Protein AF-A0A830GSJ0-F1 (afdb_monomer_lite)

Foldseek 3Di:
DDLVVLVLLLLLLQLLLAQDLVQSLVLLCLAVPPCSVVSSVVRPVNNVDDNVVSVVVNVVSVVCLVVNLVQLVVLCVVLVPDLQLLLLCQVQNDQKDFPQLNQQQCVLVVDPDDPSSCSNSVQWGDSYPGMIGGDPSCNVVSVPRDHDAADQLLVLCVVCLVPLLLLLLLVCQLVFHDFPQLQSCLFRVDRSLCCQDPPNSRSAWHQGPPRTIRGHSSYDSVSNLVNSLVSQAVVLVVVCVLLVDDADWDQDPQQSFIWGWDDPDPPAIAIETRGCHGRDDPSQLVPPDPHAYEYEYAGAHDVSNLVSLVVCVVPRVSQQRYKYWYDDPQETEIEHDDDDSCVVVVVSSVVSVGHYHYD

Sequence (359 aa):
MSYEDAEDAEAQYQALKAADEEALEMDYSLRYGNGYKTLFDRYRKELSLDEEKKTIKLKELEGRHGLIEGLVRRRLDDLGVPEDALGLLWHYMKAQASEVNLRMQLLMARRDCSMTDLLRAGVLMHASKNLLFIPEYLIPFLMRTTAPKPLRASDVLAKYVDSPLDMALAEVAAWNMRPNRAFMTAIYGVDPLKALDAEFIGDVARLGDGEEPVLNPLLDPMELRRELIKIKDSMSRELRGRIGIHGEYAFNKSIRCGATYMLFSENRRGIMFLCPWLAVFNKLLRTYVGTPKLVVIETPYRPEAGDFYRRRVASDYGLRNVAFAFMEGNDVTILKPRGNFFEELIDVLYEGNFSVTEE

Secondary structure (DSSP, 8-state):
--HHHHHHHHHHHHHHH-SSHHHHHHHHHHHSGGGHHHHHHHHGGGTTS-HHHHHHHHHHHGGGHHHHHHHHHHHHHHHT--HHHHHHHHHHS-SEEEHHHHHHHHHHTT-S--HHHHHHHTSSEEEETTEEE--GGGHHHHTTSPPPPPBPHHHHHTTTTT-HHHHHHHHHHHTTPPP-HHHHHHHHSS-HHHHHHHT-BTTTEEE-GGGPEEEPTTB-HHHHHHHHHHHHHHHHHHHHHHHT--SEEEEETTTTEEEEEEEEETTEEEEEEEESS---HHHHHHTTTTS-EEEEESS---HHHHHHHHHHHTT-TTGGGEEEEEEETTEEEEE--SSTTSHHHHHHHHHTT-EEEE-

Structure (mmCIF, N/CA/C/O backbone):
data_AF-A0A830GSJ0-F1
#
_entry.id   AF-A0A830GSJ0-F1
#
loop_
_atom_site.group_PDB
_atom_site.id
_atom_site.type_symbol
_atom_site.label_atom_id
_atom_site.label_alt_id
_atom_site.label_comp_id
_atom_site.label_asym_id
_atom_site.label_entity_id
_atom_site.label_seq_id
_atom_site.pdbx_PDB_ins_code
_atom_site.Cartn_x
_atom_site.Cartn_y
_atom_site.Cartn_z
_atom_site.occupancy
_atom_site.B_iso_or_equiv
_atom_site.auth_seq_id
_atom_site.auth_comp_id
_atom_site.auth_asym_id
_atom_site.auth_atom_id
_atom_site.pdbx_PDB_model_num
ATOM 1 N N . MET A 1 1 ? -24.832 -9.772 37.985 1.00 54.66 1 MET A N 1
ATOM 2 C CA . MET A 1 1 ? -24.485 -8.413 37.521 1.00 54.66 1 MET A CA 1
ATOM 3 C C . MET A 1 1 ? -25.237 -8.159 36.239 1.00 54.66 1 MET A C 1
ATOM 5 O O . MET A 1 1 ? -25.401 -9.106 35.471 1.00 54.66 1 MET A O 1
ATOM 9 N N . SER A 1 2 ? -25.794 -6.961 36.096 1.00 76.31 2 SER A N 1
ATOM 10 C CA . SER A 1 2 ? -26.709 -6.625 35.006 1.00 76.31 2 SER A CA 1
ATOM 11 C C . SER A 1 2 ? -25.935 -6.261 33.734 1.00 76.31 2 SER A C 1
ATOM 13 O O . SER A 1 2 ? -24.736 -5.997 33.765 1.00 76.31 2 SER A O 1
ATOM 15 N N . TYR A 1 3 ? -26.632 -6.265 32.600 1.00 80.19 3 TYR A N 1
ATOM 16 C CA . TYR A 1 3 ? -26.111 -5.764 31.325 1.00 80.19 3 TYR A CA 1
ATOM 17 C C . TYR A 1 3 ? -25.749 -4.266 31.419 1.00 80.19 3 TYR A C 1
ATOM 19 O O . TYR A 1 3 ? -24.749 -3.838 30.857 1.00 80.19 3 TYR A O 1
ATOM 27 N N . GLU A 1 4 ? -26.493 -3.505 32.226 1.00 85.25 4 GLU A N 1
ATOM 28 C CA . GLU A 1 4 ? -26.263 -2.076 32.478 1.00 85.25 4 GLU A CA 1
ATOM 29 C C . GLU A 1 4 ? -24.925 -1.812 33.190 1.00 85.25 4 GLU A C 1
ATOM 31 O O . GLU A 1 4 ? -24.229 -0.862 32.840 1.00 85.25 4 GLU A O 1
ATOM 36 N N . ASP A 1 5 ? -24.518 -2.675 34.133 1.00 89.50 5 ASP A N 1
ATOM 37 C CA . ASP A 1 5 ? -23.224 -2.557 34.827 1.00 89.50 5 ASP A CA 1
ATOM 38 C C . ASP A 1 5 ? -22.036 -2.685 33.850 1.00 89.50 5 ASP A C 1
ATOM 40 O O . ASP A 1 5 ? -20.979 -2.079 34.047 1.00 89.50 5 ASP A O 1
ATOM 44 N N . ALA A 1 6 ? -22.202 -3.501 32.802 1.00 92.88 6 ALA A N 1
ATOM 45 C CA . ALA A 1 6 ? -21.195 -3.713 31.768 1.00 92.88 6 ALA A CA 1
ATOM 46 C C . ALA A 1 6 ? -21.103 -2.512 30.818 1.00 92.88 6 ALA A C 1
ATOM 48 O O . ALA A 1 6 ? -20.001 -2.080 30.488 1.00 92.88 6 ALA A O 1
ATOM 49 N N . GLU A 1 7 ? -22.252 -1.964 30.410 1.00 93.56 7 GLU A N 1
ATOM 50 C CA . GLU A 1 7 ? -22.322 -0.787 29.537 1.00 93.56 7 GLU A CA 1
ATOM 51 C C . GLU A 1 7 ? -21.756 0.460 30.218 1.00 93.56 7 GLU A C 1
ATOM 53 O O . GLU A 1 7 ? -21.006 1.208 29.597 1.00 93.56 7 GLU A O 1
ATOM 58 N N . ASP A 1 8 ? -22.047 0.650 31.506 1.00 94.31 8 ASP A N 1
ATOM 59 C CA . ASP A 1 8 ? -21.490 1.740 32.312 1.00 94.31 8 ASP A CA 1
ATOM 60 C C . ASP A 1 8 ? -19.955 1.653 32.403 1.00 94.31 8 ASP A C 1
ATOM 62 O O . ASP A 1 8 ? -19.255 2.652 32.231 1.00 94.31 8 ASP A O 1
ATOM 66 N N . ALA A 1 9 ? -19.418 0.442 32.598 1.00 95.50 9 ALA A N 1
ATOM 67 C CA . ALA A 1 9 ? -17.977 0.203 32.647 1.00 95.50 9 ALA A CA 1
ATOM 68 C C . ALA A 1 9 ? -17.290 0.370 31.277 1.00 95.50 9 ALA A C 1
ATOM 70 O O . ALA A 1 9 ? -16.194 0.930 31.215 1.00 95.50 9 ALA A O 1
ATOM 71 N N . GLU A 1 10 ? -17.914 -0.086 30.184 1.00 96.44 10 GLU A N 1
ATOM 72 C CA . GLU A 1 10 ? -17.415 0.118 28.815 1.00 96.44 10 GLU A CA 1
ATOM 73 C C . GLU A 1 10 ? -17.387 1.608 28.452 1.00 96.44 10 GLU A C 1
ATOM 75 O O . GLU A 1 10 ? -16.382 2.096 27.931 1.00 96.44 10 GLU A O 1
ATOM 80 N N . ALA A 1 11 ? -18.463 2.332 28.772 1.00 96.06 11 ALA A N 1
ATOM 81 C CA . ALA A 1 11 ? -18.566 3.766 28.553 1.00 96.06 11 ALA A CA 1
ATOM 82 C C . ALA A 1 11 ? -17.440 4.492 29.303 1.00 96.06 11 ALA A C 1
ATOM 84 O O . ALA A 1 11 ? -16.640 5.208 28.699 1.00 96.06 11 ALA A O 1
ATOM 85 N N . GLN A 1 12 ? -17.289 4.228 30.604 1.00 96.12 12 GLN A N 1
ATOM 86 C CA . GLN A 1 12 ? -16.201 4.808 31.390 1.00 96.12 12 GLN A CA 1
ATOM 87 C C . GLN A 1 12 ? -14.820 4.514 30.780 1.00 96.12 12 GLN A C 1
ATOM 89 O O . GLN A 1 12 ? -14.000 5.418 30.626 1.00 96.12 12 GLN A O 1
ATOM 94 N N . TYR A 1 13 ? -14.563 3.262 30.385 1.00 96.38 13 TYR A N 1
ATOM 95 C CA . TYR A 1 13 ? -13.305 2.888 29.741 1.00 96.38 13 TYR A CA 1
ATOM 96 C C . TYR A 1 13 ? -13.035 3.737 28.493 1.00 96.38 13 TYR A C 1
ATOM 98 O O . TYR A 1 13 ? -11.930 4.257 28.319 1.00 96.38 13 TYR A O 1
ATOM 106 N N . GLN A 1 14 ? -14.040 3.903 27.632 1.00 95.19 14 GLN A N 1
ATOM 107 C CA . GLN A 1 14 ? -13.885 4.684 26.416 1.00 95.19 14 GLN A CA 1
ATOM 108 C C . GLN A 1 14 ? -13.641 6.168 26.716 1.00 95.19 14 GLN A C 1
ATOM 110 O O . GLN A 1 14 ? -12.744 6.761 26.121 1.00 95.19 14 GLN A O 1
ATOM 115 N N . ALA A 1 15 ? -14.377 6.766 27.656 1.00 95.88 15 ALA A N 1
ATOM 116 C CA . ALA A 1 15 ? -14.199 8.170 28.025 1.00 95.88 15 ALA A CA 1
ATOM 117 C C . ALA A 1 15 ? -12.789 8.477 28.558 1.00 95.88 15 ALA A C 1
ATOM 119 O O . ALA A 1 15 ? -12.272 9.573 28.346 1.00 95.88 15 ALA A O 1
ATOM 120 N N . LEU A 1 16 ? -12.139 7.503 29.203 1.00 95.31 16 LEU A N 1
ATOM 121 C CA . LEU A 1 16 ? -10.748 7.617 29.653 1.00 95.31 16 LEU A CA 1
ATOM 122 C C . LEU A 1 16 ? -9.731 7.534 28.504 1.00 95.31 16 LEU A C 1
ATOM 124 O O . LEU A 1 16 ? -8.625 8.053 28.645 1.00 95.31 16 LEU A O 1
ATOM 128 N N . LYS A 1 17 ? -10.076 6.876 27.390 1.00 93.44 17 LYS A N 1
ATOM 129 C CA . LYS A 1 17 ? -9.192 6.667 26.228 1.00 93.44 17 LYS A CA 1
ATOM 130 C C . LYS A 1 17 ? -9.422 7.665 25.089 1.00 93.44 17 LYS A C 1
ATOM 132 O O . LYS A 1 17 ? -8.500 7.896 24.309 1.00 93.44 17 LYS A O 1
ATOM 137 N N . ALA A 1 18 ? -10.617 8.236 24.979 1.00 92.69 18 ALA A N 1
ATOM 138 C CA . ALA A 1 18 ? -10.950 9.224 23.962 1.00 92.69 18 ALA A CA 1
ATOM 139 C C . ALA A 1 18 ? -10.169 10.535 24.174 1.00 92.69 18 ALA A C 1
ATOM 141 O O . ALA A 1 18 ? -9.935 10.980 25.300 1.00 92.69 18 ALA A O 1
ATOM 142 N N . ALA A 1 19 ? -9.757 11.152 23.070 1.00 89.31 19 ALA A N 1
ATOM 143 C CA . ALA A 1 19 ? -9.040 12.421 23.045 1.00 89.31 19 ALA A CA 1
ATOM 144 C C . ALA A 1 19 ? -9.986 13.626 22.963 1.00 89.31 19 ALA A C 1
ATOM 146 O O . ALA A 1 19 ? -9.616 14.721 23.385 1.00 89.31 19 ALA A O 1
ATOM 147 N N . ASP A 1 20 ? -11.188 13.435 22.417 1.00 91.25 20 ASP A N 1
ATOM 148 C CA . ASP A 1 20 ? -12.153 14.499 22.165 1.00 91.25 20 ASP A CA 1
ATOM 149 C C . ASP A 1 20 ? -13.607 14.032 22.365 1.00 91.25 20 ASP A C 1
ATOM 151 O O . ASP A 1 20 ? -13.911 12.836 22.388 1.00 91.25 20 ASP A O 1
ATOM 155 N N . GLU A 1 21 ? -14.503 15.003 22.564 1.00 93.31 21 GLU A N 1
ATOM 156 C CA . GLU A 1 21 ? -15.936 14.757 22.776 1.00 93.31 21 GLU A CA 1
ATOM 157 C C . GLU A 1 21 ? -16.621 14.179 21.532 1.00 93.31 21 GLU A C 1
ATOM 159 O O . GLU A 1 21 ? -17.537 13.371 21.675 1.00 93.31 21 GLU A O 1
ATOM 164 N N . GLU A 1 22 ? -16.171 14.548 20.328 1.00 92.69 22 GLU A N 1
ATOM 165 C CA . GLU A 1 22 ? -16.768 14.101 19.064 1.00 92.69 22 GLU A CA 1
ATOM 166 C C . GLU A 1 22 ? -16.608 12.580 18.902 1.00 92.69 22 GLU A C 1
ATOM 168 O O . GLU A 1 22 ? -17.584 11.878 18.645 1.00 92.69 22 GLU A O 1
ATOM 173 N N . ALA A 1 23 ? -15.408 12.053 19.157 1.00 92.00 23 ALA A N 1
ATOM 174 C CA . ALA A 1 23 ? -15.113 10.621 19.170 1.00 92.00 23 ALA A CA 1
ATOM 175 C C . ALA A 1 23 ? -15.984 9.849 20.173 1.00 92.00 23 ALA A C 1
ATOM 177 O O . ALA A 1 23 ? -16.492 8.764 19.870 1.00 92.00 23 ALA A O 1
ATOM 178 N N . LEU A 1 24 ? -16.172 10.415 21.369 1.00 93.62 24 LEU A N 1
ATOM 179 C CA . LEU A 1 24 ? -16.986 9.804 22.414 1.00 93.62 24 LEU A CA 1
ATOM 180 C C . LEU A 1 24 ? -18.466 9.772 22.017 1.00 93.62 24 LEU A C 1
ATOM 182 O O . LEU A 1 24 ? -19.117 8.735 22.140 1.00 93.62 24 LEU A O 1
ATOM 186 N N . GLU A 1 25 ? -18.992 10.888 21.512 1.00 94.12 25 GLU A N 1
ATOM 187 C CA . GLU A 1 25 ? -20.384 10.995 21.077 1.00 94.12 25 GLU A CA 1
ATOM 188 C C . GLU A 1 25 ? -20.690 10.042 19.912 1.00 94.12 25 GLU A C 1
ATOM 190 O O . GLU A 1 25 ? -21.712 9.348 19.945 1.00 94.12 25 GLU A O 1
ATOM 195 N N . MET A 1 26 ? -19.791 9.952 18.922 1.00 92.25 26 MET A N 1
ATOM 196 C CA . MET A 1 26 ? -19.923 9.044 17.777 1.00 92.25 26 MET A CA 1
ATOM 197 C C . MET A 1 26 ? -20.137 7.601 18.236 1.00 92.25 26 MET A C 1
ATOM 199 O O . MET A 1 26 ? -21.155 6.987 17.915 1.00 92.25 26 MET A O 1
ATOM 203 N N . ASP A 1 27 ? -19.230 7.075 19.048 1.00 93.94 27 ASP A N 1
ATOM 204 C CA . ASP A 1 27 ? -19.303 5.694 19.520 1.00 93.94 27 ASP A CA 1
ATOM 205 C C . ASP A 1 27 ? -20.467 5.444 20.481 1.00 93.94 27 ASP A C 1
ATOM 207 O O . ASP A 1 27 ? -21.112 4.394 20.422 1.00 93.94 27 ASP A O 1
ATOM 211 N N . TYR A 1 28 ? -20.759 6.393 21.371 1.00 95.38 28 TYR A N 1
ATOM 212 C CA . TYR A 1 28 ? -21.852 6.247 22.327 1.00 95.38 28 TYR A CA 1
ATOM 213 C C . TYR A 1 28 ? -23.196 6.188 21.610 1.00 95.38 28 TYR A C 1
ATOM 215 O O . TYR A 1 28 ? -24.025 5.328 21.920 1.00 95.38 28 TYR A O 1
ATOM 223 N N . SER A 1 29 ? -23.399 7.073 20.630 1.00 94.31 29 SER A N 1
ATOM 224 C CA . SER A 1 29 ? -24.622 7.110 19.827 1.00 94.31 29 SER A CA 1
ATOM 225 C C . SER A 1 29 ? -24.838 5.816 19.036 1.00 94.31 29 SER A C 1
ATOM 227 O O . SER A 1 29 ? -25.979 5.389 18.852 1.00 94.31 29 SER A O 1
ATOM 229 N N . LEU A 1 30 ? -23.752 5.153 18.623 1.00 92.88 30 LEU A N 1
ATOM 230 C CA . LEU A 1 30 ? -23.800 3.866 17.934 1.00 92.88 30 LEU A CA 1
ATOM 231 C C . LEU A 1 30 ? -24.123 2.698 18.874 1.00 92.88 30 LEU A C 1
ATOM 233 O O . LEU A 1 30 ? -24.818 1.775 18.450 1.00 92.88 30 LEU A O 1
ATOM 237 N N . ARG A 1 31 ? -23.623 2.721 20.118 1.00 91.94 31 ARG A N 1
ATOM 238 C CA . ARG A 1 31 ? -23.668 1.570 21.038 1.00 91.94 31 ARG A CA 1
ATOM 239 C C . ARG A 1 31 ? -24.831 1.558 22.017 1.00 91.94 31 ARG A C 1
ATOM 241 O O . ARG A 1 31 ? -25.413 0.504 22.245 1.00 91.94 31 ARG A O 1
ATOM 248 N N . TYR A 1 32 ? -25.172 2.703 22.601 1.00 91.81 32 TYR A N 1
ATOM 249 C CA . TYR A 1 32 ? -26.061 2.753 23.772 1.00 91.81 32 TYR A CA 1
ATOM 250 C C . TYR A 1 32 ? -27.489 3.215 23.447 1.00 91.81 32 TYR A C 1
ATOM 252 O O . TYR A 1 32 ? -28.290 3.479 24.349 1.00 91.81 32 TYR A O 1
ATOM 260 N N . GLY A 1 33 ? -27.827 3.327 22.156 1.00 86.62 33 GLY A N 1
ATOM 261 C CA . GLY A 1 33 ? -29.163 3.703 21.692 1.00 86.62 33 GLY A CA 1
ATOM 262 C C . GLY A 1 33 ? -29.672 4.972 22.378 1.00 86.62 33 GLY A C 1
ATOM 263 O O . GLY A 1 33 ? -28.931 5.929 22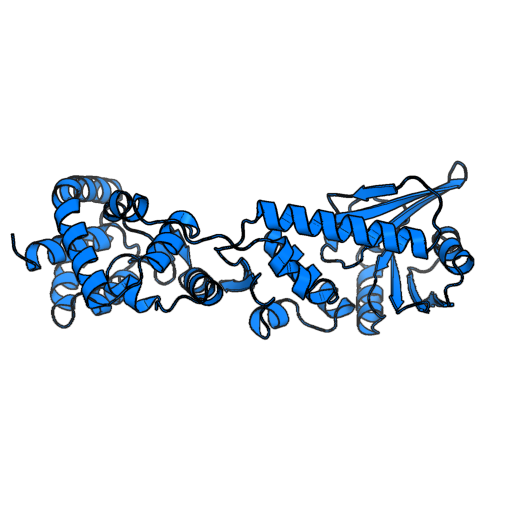.551 1.00 86.62 33 GLY A O 1
ATOM 264 N N . ASN A 1 34 ? -30.925 4.985 22.836 1.00 86.44 34 ASN A N 1
ATOM 265 C CA . ASN A 1 34 ? -31.530 6.172 23.458 1.00 86.44 34 ASN A CA 1
ATOM 266 C C . ASN A 1 34 ? -30.878 6.599 24.792 1.00 86.44 34 ASN A C 1
ATOM 268 O O . ASN A 1 34 ? -31.048 7.746 25.203 1.00 86.44 34 ASN A O 1
ATOM 272 N N . GLY A 1 35 ? -30.144 5.706 25.466 1.00 87.31 35 GLY A N 1
ATOM 273 C CA . GLY A 1 35 ? -29.482 5.983 26.746 1.00 87.31 35 GLY A CA 1
ATOM 274 C C . GLY A 1 35 ? -28.138 6.706 26.616 1.00 87.31 35 GLY A C 1
ATOM 275 O O . GLY A 1 35 ? -27.579 7.151 27.621 1.00 87.31 35 GLY A O 1
ATOM 276 N N . TYR A 1 36 ? -27.621 6.861 25.392 1.00 93.50 36 TYR A N 1
ATOM 277 C CA . TYR A 1 36 ? -26.252 7.321 25.163 1.00 93.50 36 TYR A CA 1
ATOM 278 C C . TYR A 1 36 ? -25.955 8.706 25.753 1.00 93.50 36 TYR A C 1
ATOM 280 O O . TYR A 1 36 ? -24.883 8.909 26.318 1.00 93.50 36 TYR A O 1
ATOM 288 N N . LYS A 1 37 ? -26.911 9.645 25.689 1.00 94.56 37 LYS A N 1
ATOM 289 C CA . LYS A 1 37 ? -26.733 11.012 26.212 1.00 94.56 37 LYS A CA 1
ATOM 290 C C . LYS A 1 37 ? -26.485 11.023 27.715 1.00 94.56 37 LYS A C 1
ATOM 292 O O . LYS A 1 37 ? -25.640 11.765 28.197 1.00 94.56 37 LYS A O 1
ATOM 297 N N . THR A 1 38 ? -27.175 10.158 28.454 1.00 94.62 38 THR A N 1
ATOM 298 C CA . THR A 1 38 ? -27.004 10.050 29.906 1.00 94.62 38 THR A CA 1
ATOM 299 C C . THR A 1 38 ? -25.614 9.531 30.271 1.00 94.62 38 THR A C 1
ATOM 301 O O . THR A 1 38 ? -25.010 10.030 31.220 1.00 94.62 38 THR A O 1
ATOM 304 N N . LEU A 1 39 ? -25.089 8.557 29.519 1.00 94.06 39 LEU A N 1
ATOM 305 C CA . LEU A 1 39 ? -23.718 8.068 29.692 1.00 94.06 39 LEU A CA 1
ATOM 306 C C . LEU A 1 39 ? -22.693 9.131 29.280 1.00 94.06 39 LEU A C 1
ATOM 308 O O . LEU A 1 39 ? -21.708 9.341 29.988 1.00 94.06 39 LEU A O 1
ATOM 312 N N . PHE A 1 40 ? -22.943 9.836 28.177 1.00 94.69 40 PHE A N 1
ATOM 313 C CA . PHE A 1 40 ? -22.083 10.915 27.694 1.00 94.69 40 PHE A CA 1
ATOM 314 C C . PHE A 1 40 ? -21.940 12.016 28.749 1.00 94.69 40 PHE A C 1
ATOM 316 O O . PHE A 1 40 ? -20.830 12.314 29.185 1.00 94.69 40 PHE A O 1
ATOM 323 N N . ASP A 1 41 ? -23.053 12.546 29.260 1.00 94.75 41 ASP A N 1
ATOM 324 C CA . ASP A 1 41 ? -23.042 13.601 30.280 1.00 94.75 41 ASP A CA 1
ATOM 325 C C . ASP A 1 41 ? -22.357 13.160 31.582 1.00 94.75 41 ASP A C 1
ATOM 327 O O . ASP A 1 41 ? -21.688 13.956 32.250 1.00 94.75 41 ASP A O 1
ATOM 331 N N . ARG A 1 42 ? -22.488 11.877 31.940 1.00 95.06 42 ARG A N 1
ATOM 332 C CA . ARG A 1 42 ? -21.858 11.288 33.128 1.00 95.06 42 ARG A CA 1
ATOM 333 C C . ARG A 1 42 ? -20.334 11.248 33.012 1.00 95.06 42 ARG A C 1
ATOM 335 O O . ARG A 1 42 ? -19.644 11.569 33.988 1.00 95.06 42 ARG A O 1
ATOM 342 N N . TYR A 1 43 ? -19.824 10.861 31.843 1.00 95.25 43 TYR A N 1
ATOM 343 C CA . TYR A 1 43 ? -18.411 10.542 31.641 1.00 95.25 43 TYR A CA 1
ATOM 344 C C . TYR A 1 43 ? -17.612 11.589 30.865 1.00 95.25 43 TYR A C 1
ATOM 346 O O . TYR A 1 43 ? -16.389 11.557 30.937 1.00 95.25 43 TYR A O 1
ATOM 354 N N . ARG A 1 44 ? -18.242 12.596 30.246 1.00 93.25 44 ARG A N 1
ATOM 355 C CA . ARG A 1 44 ? -17.533 13.672 29.520 1.00 93.25 44 ARG A CA 1
ATOM 356 C C . ARG A 1 44 ? -16.433 14.352 30.344 1.00 93.25 44 ARG A C 1
ATOM 358 O O . ARG A 1 44 ? -15.399 14.740 29.819 1.00 93.25 44 ARG A O 1
ATOM 365 N N . LYS A 1 45 ? -16.616 14.443 31.669 1.00 93.19 45 LYS A N 1
ATOM 366 C CA . LYS A 1 45 ? -15.630 15.021 32.601 1.00 93.19 45 LYS A CA 1
ATOM 367 C C . LYS A 1 45 ? -14.309 14.245 32.657 1.00 93.19 45 LYS A C 1
ATOM 369 O O . LYS A 1 45 ? -13.320 14.778 33.149 1.00 93.19 45 LYS A O 1
ATOM 374 N N . GLU A 1 46 ? -14.296 12.989 32.216 1.00 92.88 46 GLU A N 1
ATOM 375 C CA . GLU A 1 46 ? -13.097 12.150 32.198 1.00 92.88 46 GLU A CA 1
ATOM 376 C C . GLU A 1 46 ? -12.115 12.554 31.095 1.00 92.88 46 GLU A C 1
ATOM 378 O O . GLU A 1 46 ? -10.909 12.393 31.280 1.00 92.88 46 GLU A O 1
ATOM 383 N N . LEU A 1 47 ? -12.601 13.206 30.032 1.00 89.50 47 LEU A N 1
ATOM 384 C CA . LEU A 1 47 ? -11.767 13.774 28.968 1.00 89.50 47 LEU A CA 1
ATOM 385 C C . LEU A 1 47 ? -10.814 14.855 29.496 1.00 89.50 47 LEU A C 1
ATOM 387 O O . LEU A 1 47 ? -9.699 15.000 29.004 1.00 89.50 47 LEU A O 1
ATOM 391 N N . SER A 1 48 ? -11.234 15.598 30.527 1.00 91.50 48 SER A N 1
ATOM 392 C CA . SER A 1 48 ? -10.450 16.676 31.146 1.00 91.50 48 SER A CA 1
ATOM 393 C C . SER A 1 48 ? -9.477 16.200 32.231 1.00 91.50 48 SER A C 1
ATOM 395 O O . SER A 1 48 ? -8.837 17.029 32.881 1.00 91.50 48 SER A O 1
ATOM 397 N N . LEU A 1 49 ? -9.392 14.893 32.491 1.00 93.19 49 LEU A N 1
ATOM 398 C CA . LEU A 1 49 ? -8.441 14.351 33.458 1.00 93.19 49 LEU A CA 1
ATOM 399 C C . LEU A 1 49 ? -7.022 14.352 32.886 1.00 93.19 49 LEU A C 1
ATOM 401 O O . LEU A 1 49 ? -6.814 14.147 31.692 1.00 93.19 49 LEU A O 1
ATOM 405 N N . ASP A 1 50 ? -6.041 14.538 33.766 1.00 94.00 50 ASP A N 1
ATOM 406 C CA . ASP A 1 50 ? -4.643 14.277 33.436 1.00 94.00 50 ASP A CA 1
ATOM 407 C C . ASP A 1 50 ? -4.387 12.770 33.230 1.00 94.00 50 ASP A C 1
ATOM 409 O O . ASP A 1 50 ? -5.142 11.908 33.692 1.00 94.00 50 ASP A O 1
ATOM 413 N N . GLU A 1 51 ? -3.305 12.452 32.518 1.00 91.31 51 GLU A N 1
ATOM 414 C CA . GLU A 1 51 ? -2.963 11.074 32.140 1.00 91.31 51 GLU A CA 1
ATOM 415 C C . GLU A 1 51 ? -2.687 10.162 33.347 1.00 91.31 51 GLU A C 1
ATOM 417 O O . GLU A 1 51 ? -2.963 8.960 33.299 1.00 91.31 51 GLU A O 1
ATOM 422 N N . GLU A 1 52 ? -2.207 10.713 34.466 1.00 94.19 52 GLU A N 1
ATOM 423 C CA . GLU A 1 52 ? -1.976 9.946 35.693 1.00 94.19 52 GLU A CA 1
ATOM 424 C C . GLU A 1 52 ? -3.305 9.479 36.304 1.00 94.19 52 GLU A C 1
ATOM 426 O O . GLU A 1 52 ? -3.490 8.287 36.566 1.00 94.19 52 GLU A O 1
ATOM 431 N N . LYS A 1 53 ? -4.280 10.385 36.448 1.00 95.12 53 LYS A N 1
ATOM 432 C CA . LYS A 1 53 ? -5.627 10.047 36.929 1.00 95.12 53 LYS A CA 1
ATOM 433 C C . LYS A 1 53 ? -6.357 9.108 35.982 1.00 95.12 53 LYS A C 1
ATOM 435 O O . LYS A 1 53 ? -7.039 8.198 36.457 1.00 95.12 53 LYS A O 1
ATOM 440 N N . LYS A 1 54 ? -6.215 9.300 34.665 1.00 93.62 54 LYS A N 1
ATOM 441 C CA . LYS A 1 54 ? -6.771 8.368 33.673 1.00 93.62 54 LYS A CA 1
ATOM 442 C C . LYS A 1 54 ? -6.205 6.966 33.867 1.00 93.62 54 LYS A C 1
ATOM 444 O O . LYS A 1 54 ? -6.966 6.007 33.936 1.00 93.62 54 LYS A O 1
ATOM 449 N N . THR A 1 55 ? -4.889 6.855 34.045 1.00 93.25 55 THR A N 1
ATOM 450 C CA . THR A 1 55 ? -4.209 5.574 34.278 1.00 93.25 55 THR A CA 1
ATOM 451 C C . THR A 1 55 ? -4.698 4.885 35.553 1.00 93.25 55 THR A C 1
ATOM 453 O O . THR A 1 55 ? -4.944 3.681 35.537 1.00 93.25 55 THR A O 1
ATOM 456 N N . ILE A 1 56 ? -4.873 5.626 36.653 1.00 95.56 56 ILE A N 1
ATOM 457 C CA . ILE A 1 56 ? -5.395 5.071 37.914 1.00 95.56 56 ILE A CA 1
ATOM 458 C C . ILE A 1 56 ? -6.803 4.500 37.708 1.00 95.56 56 ILE A C 1
ATOM 460 O O . ILE A 1 56 ? -7.053 3.349 38.055 1.00 95.56 56 ILE A O 1
ATOM 464 N N . LYS A 1 57 ? -7.700 5.264 37.079 1.00 94.81 57 LYS A N 1
ATOM 465 C CA . LYS A 1 57 ? -9.070 4.811 36.809 1.00 94.81 57 LYS A CA 1
ATOM 466 C C . LYS A 1 57 ? -9.139 3.628 35.844 1.00 94.81 57 LYS A C 1
ATOM 468 O O . LYS A 1 57 ? -9.948 2.728 36.042 1.00 94.81 57 LYS A O 1
ATOM 473 N N . LEU A 1 58 ? -8.285 3.601 34.820 1.00 94.00 58 LEU A N 1
ATOM 474 C CA . LEU A 1 58 ? -8.185 2.457 33.911 1.00 94.00 58 LEU A CA 1
ATOM 475 C C . LEU A 1 58 ? -7.771 1.185 34.665 1.00 94.00 58 LEU A C 1
ATOM 477 O O . LEU A 1 58 ? -8.365 0.136 34.436 1.00 94.00 58 LEU A O 1
ATOM 481 N N . LYS A 1 59 ? -6.838 1.284 35.622 1.00 93.25 59 LYS A N 1
ATOM 482 C CA . LYS A 1 59 ? -6.466 0.152 36.490 1.00 93.25 59 LYS A CA 1
ATOM 483 C C . LYS A 1 59 ? -7.618 -0.318 37.372 1.00 93.25 59 LYS A C 1
ATOM 485 O O . LYS A 1 59 ? -7.804 -1.514 37.555 1.00 93.25 59 LYS A O 1
ATOM 490 N N . GLU A 1 60 ? -8.415 0.602 37.912 1.00 93.31 60 GLU A N 1
ATOM 491 C CA . GLU A 1 60 ? -9.612 0.244 38.687 1.00 93.31 60 GLU A CA 1
ATOM 492 C C . GLU A 1 60 ? -10.644 -0.518 37.833 1.00 93.31 60 GLU A C 1
ATOM 494 O O . GLU A 1 60 ? -11.330 -1.413 38.336 1.00 93.31 60 GLU A O 1
ATOM 499 N N . LEU A 1 61 ? -10.721 -0.213 36.533 1.00 94.06 61 LEU A N 1
ATOM 500 C CA . LEU A 1 61 ? -11.595 -0.895 35.576 1.00 94.06 61 LEU A CA 1
ATOM 501 C C . LEU A 1 61 ? -11.105 -2.288 35.158 1.00 94.06 61 LEU A C 1
ATOM 503 O O . LEU A 1 61 ? -11.924 -3.076 34.682 1.00 94.06 61 LEU A O 1
ATOM 507 N N . GLU A 1 62 ? -9.838 -2.648 35.392 1.00 93.06 62 GLU A N 1
ATOM 508 C CA . GLU A 1 62 ? -9.299 -3.971 35.032 1.00 93.06 62 GLU A CA 1
ATOM 509 C C . GLU A 1 62 ? -10.107 -5.117 35.654 1.00 93.06 62 GLU A C 1
ATOM 511 O O . GLU A 1 62 ? -10.389 -6.121 34.998 1.00 93.06 62 GLU A O 1
ATOM 516 N N . GLY A 1 63 ? -10.584 -4.937 36.892 1.00 91.06 63 GLY A N 1
ATOM 517 C CA . GLY A 1 63 ? -11.448 -5.907 37.572 1.00 91.06 63 GLY A CA 1
ATOM 518 C C . GLY A 1 63 ? -12.801 -6.140 36.882 1.00 91.06 63 GLY A C 1
ATOM 519 O O . GLY A 1 63 ? -13.465 -7.140 37.152 1.00 91.06 63 GLY A O 1
ATOM 520 N N . ARG A 1 64 ? -13.209 -5.244 35.975 1.00 93.81 64 ARG A N 1
ATOM 521 C CA . ARG A 1 64 ? -14.443 -5.331 35.181 1.00 93.81 64 ARG A CA 1
ATOM 522 C C . ARG A 1 64 ? -14.199 -5.772 33.737 1.00 93.81 64 ARG A C 1
ATOM 524 O O . ARG A 1 64 ? -15.168 -5.979 33.015 1.00 93.81 64 ARG A O 1
ATOM 531 N N . HIS A 1 65 ? -12.954 -5.984 33.308 1.00 93.88 65 HIS A N 1
ATOM 532 C CA . HIS A 1 65 ? -12.642 -6.340 31.918 1.00 93.88 65 HIS A CA 1
ATOM 533 C C . HIS A 1 65 ? -13.386 -7.588 31.430 1.00 93.88 65 HIS A C 1
ATOM 535 O O . HIS A 1 65 ? -13.944 -7.565 30.340 1.00 93.88 65 HIS A O 1
ATOM 541 N N . GLY A 1 66 ? -13.483 -8.642 32.248 1.00 92.69 66 GLY A N 1
ATOM 542 C CA . GLY A 1 66 ? -14.229 -9.849 31.868 1.00 92.69 66 GLY A CA 1
ATOM 543 C C . GLY A 1 66 ? -15.732 -9.607 31.666 1.00 92.69 66 GLY A C 1
ATOM 544 O O . GLY A 1 66 ? -16.361 -10.273 30.847 1.00 92.69 66 GLY A O 1
ATOM 545 N N . LEU A 1 67 ? -16.307 -8.630 32.377 1.00 93.69 67 LEU A N 1
ATOM 546 C CA . LEU A 1 67 ? -17.702 -8.222 32.204 1.00 93.69 67 LEU A CA 1
ATOM 547 C C . LEU A 1 67 ? -17.888 -7.467 30.879 1.00 93.69 67 LEU A C 1
ATOM 549 O O . LEU A 1 67 ? -18.821 -7.764 30.135 1.00 93.69 67 LEU A O 1
ATOM 553 N N . ILE A 1 68 ? -16.979 -6.535 30.575 1.00 95.69 68 ILE A N 1
ATOM 554 C CA . ILE A 1 68 ? -16.995 -5.768 29.323 1.00 95.69 68 ILE A CA 1
ATOM 555 C C . ILE A 1 68 ? -16.756 -6.698 28.122 1.00 95.69 68 ILE A C 1
ATOM 557 O O . ILE A 1 68 ? -17.478 -6.624 27.132 1.00 95.69 68 ILE A O 1
ATOM 561 N N . GLU A 1 69 ? -15.813 -7.641 28.220 1.00 95.38 69 GLU A N 1
ATOM 562 C CA . GLU A 1 69 ? -15.589 -8.664 27.190 1.00 95.38 69 GLU A CA 1
ATOM 563 C C . GLU A 1 69 ? -16.868 -9.477 26.930 1.00 95.38 69 GLU A C 1
ATOM 565 O O . GLU A 1 69 ? -17.251 -9.677 25.779 1.00 95.38 69 GLU A O 1
ATOM 570 N N . GLY A 1 70 ? -17.568 -9.911 27.985 1.00 94.94 70 GLY A N 1
ATOM 571 C CA . GLY A 1 70 ? -18.833 -10.639 27.857 1.00 94.94 70 GLY A CA 1
ATOM 572 C C . GLY A 1 70 ? -19.927 -9.840 27.138 1.00 94.94 70 GLY A C 1
ATOM 573 O O . GLY A 1 70 ? -20.661 -10.404 26.325 1.00 94.94 70 GLY A O 1
ATOM 574 N N . LEU A 1 71 ? -20.006 -8.530 27.395 1.00 95.62 71 LEU A N 1
ATOM 575 C CA . LEU A 1 71 ? -20.899 -7.605 26.691 1.00 95.62 71 LEU A CA 1
ATOM 576 C C . LEU A 1 71 ? -20.561 -7.524 25.195 1.00 95.62 71 LEU A C 1
ATOM 578 O O . LEU A 1 71 ? -21.446 -7.725 24.362 1.00 95.62 71 LEU A O 1
ATOM 582 N N . VAL A 1 72 ? -19.291 -7.281 24.857 1.00 95.44 72 VAL A N 1
ATOM 583 C CA . VAL A 1 72 ? -18.833 -7.184 23.460 1.00 95.44 72 VAL A CA 1
ATOM 584 C C . VAL A 1 72 ? -19.094 -8.486 22.709 1.00 95.44 72 VAL A C 1
ATOM 586 O O . VAL A 1 72 ? -19.620 -8.461 21.600 1.00 95.44 72 VAL A O 1
ATOM 589 N N . ARG A 1 73 ? -18.803 -9.639 23.321 1.00 94.62 73 ARG A N 1
ATOM 590 C CA . ARG A 1 73 ? -19.049 -10.956 22.712 1.00 94.62 73 ARG A CA 1
ATOM 591 C C . ARG A 1 73 ? -20.521 -11.179 22.390 1.00 94.62 73 ARG A C 1
ATOM 593 O O . ARG A 1 73 ? -20.837 -11.595 21.284 1.00 94.62 73 ARG A O 1
ATOM 600 N N . ARG A 1 74 ? -21.418 -10.826 23.312 1.00 94.00 74 ARG A N 1
ATOM 601 C CA . ARG A 1 74 ? -22.859 -10.909 23.059 1.00 94.00 74 ARG A CA 1
ATOM 602 C C . ARG A 1 74 ? -23.285 -10.019 21.888 1.00 94.00 74 ARG A C 1
ATOM 604 O O . ARG A 1 74 ? -24.036 -10.471 21.036 1.00 94.00 74 ARG A O 1
ATOM 611 N N . ARG A 1 75 ? -22.780 -8.781 21.816 1.00 94.56 75 ARG A N 1
ATOM 612 C CA . ARG A 1 75 ? -23.076 -7.874 20.694 1.00 94.56 75 ARG A CA 1
ATOM 613 C C . ARG A 1 75 ? -22.524 -8.395 19.367 1.00 94.56 75 ARG A C 1
ATOM 615 O O . ARG A 1 75 ? -23.184 -8.237 18.348 1.00 94.56 75 ARG A O 1
ATOM 622 N N . LEU A 1 76 ? -21.343 -9.018 19.369 1.00 93.56 76 LEU A N 1
ATOM 623 C CA . LEU A 1 76 ? -20.779 -9.668 18.182 1.00 93.56 76 LEU A CA 1
ATOM 624 C C . LEU A 1 76 ? -21.676 -10.800 17.675 1.00 93.56 76 LEU A C 1
ATOM 626 O O . LEU A 1 76 ? -21.923 -10.865 16.471 1.00 93.56 76 LEU A O 1
ATOM 630 N N . ASP A 1 77 ? -22.185 -11.634 18.585 1.00 92.44 77 ASP A N 1
ATOM 631 C CA . ASP A 1 77 ? -23.117 -12.717 18.258 1.00 92.44 77 ASP A CA 1
ATOM 632 C C . ASP A 1 77 ? -24.441 -12.158 17.702 1.00 92.44 77 ASP A C 1
ATOM 634 O O . ASP A 1 77 ? -24.909 -12.607 16.655 1.00 92.44 77 ASP A O 1
ATOM 638 N N . ASP A 1 78 ? -25.010 -11.132 18.348 1.00 93.50 78 ASP A N 1
ATOM 639 C CA . ASP A 1 78 ? -26.267 -10.487 17.934 1.00 93.50 78 ASP A CA 1
ATOM 640 C C . ASP A 1 78 ? -26.151 -9.798 16.557 1.00 93.50 78 ASP A C 1
ATOM 642 O O . ASP A 1 78 ? -27.099 -9.801 15.769 1.00 93.50 78 ASP A O 1
ATOM 646 N N . LEU A 1 79 ? -24.986 -9.212 16.254 1.00 92.69 79 LEU A N 1
ATOM 647 C CA . LEU A 1 79 ? -24.686 -8.562 14.972 1.00 92.69 79 LEU A CA 1
ATOM 648 C C . LEU A 1 79 ? -24.227 -9.550 13.888 1.00 92.69 79 LEU A C 1
ATOM 650 O O . LEU A 1 79 ? -24.091 -9.157 12.730 1.00 92.69 79 LEU A O 1
ATOM 654 N N . GLY A 1 80 ? -23.976 -10.814 14.239 1.00 90.25 80 GLY A N 1
ATOM 655 C CA . GLY A 1 80 ? -23.488 -11.828 13.306 1.00 90.25 80 GLY A CA 1
ATOM 656 C C . GLY A 1 80 ? -22.094 -11.528 12.747 1.00 90.25 80 GLY A C 1
ATOM 657 O O . GLY A 1 80 ? -21.812 -11.870 11.598 1.00 90.25 80 GLY A O 1
ATOM 658 N N . VAL A 1 81 ? -21.223 -10.873 13.525 1.00 90.12 81 VAL A N 1
ATOM 659 C CA . VAL A 1 81 ? -19.869 -10.530 13.065 1.00 90.12 81 VAL A CA 1
ATOM 660 C C . VAL A 1 81 ? -19.039 -11.811 12.900 1.00 90.12 81 VAL A C 1
ATOM 662 O O . VAL A 1 81 ? -18.868 -12.558 13.866 1.00 90.12 81 VAL A O 1
ATOM 665 N N . PRO A 1 82 ? -18.476 -12.084 11.707 1.00 88.19 82 PRO A N 1
ATOM 666 C CA . PRO A 1 82 ? -17.732 -13.315 11.470 1.00 88.19 82 PRO A CA 1
ATOM 667 C C . PRO A 1 82 ? -16.390 -13.320 12.214 1.00 88.19 82 PRO A C 1
ATOM 669 O O . PRO A 1 82 ? -15.649 -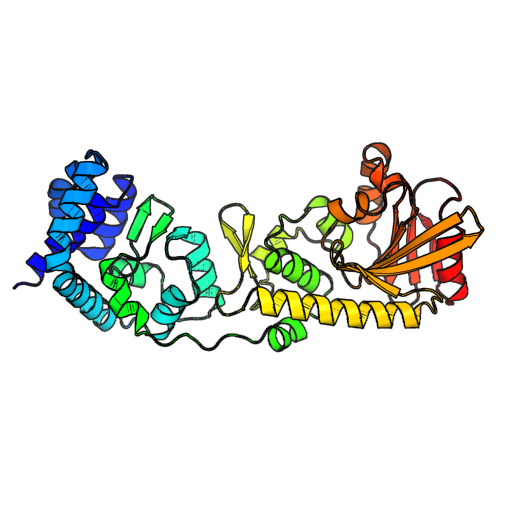12.335 12.185 1.00 88.19 82 PRO A O 1
ATOM 672 N N . GLU A 1 83 ? -16.022 -14.465 12.800 1.00 86.88 83 GLU A N 1
ATOM 673 C CA . GLU A 1 83 ? -14.748 -14.650 13.519 1.00 86.88 83 GLU A CA 1
ATOM 674 C C . GLU A 1 83 ? -13.528 -14.297 12.651 1.00 86.88 83 GLU A C 1
ATOM 676 O O . GLU A 1 83 ? -12.556 -13.723 13.133 1.00 86.88 83 GLU A O 1
ATOM 681 N N . ASP A 1 84 ? -13.601 -14.566 11.346 1.00 85.31 84 ASP A N 1
ATOM 682 C CA . ASP A 1 84 ? -12.543 -14.246 10.383 1.00 85.31 84 ASP A CA 1
ATOM 683 C C . ASP A 1 84 ? -12.245 -12.731 10.326 1.00 85.31 84 ASP A C 1
ATOM 685 O O . ASP A 1 84 ? -11.087 -12.322 10.252 1.00 85.31 84 ASP A O 1
ATOM 689 N N . ALA A 1 85 ? -13.264 -11.870 10.464 1.00 87.19 85 ALA A N 1
ATOM 690 C CA . ALA A 1 85 ? -13.056 -10.422 10.530 1.00 87.19 85 ALA A CA 1
ATOM 691 C C . ALA A 1 85 ? -12.323 -10.005 11.818 1.00 87.19 85 ALA A C 1
ATOM 693 O O . ALA A 1 85 ? -11.478 -9.109 11.780 1.00 87.19 85 ALA A O 1
ATOM 694 N N . LEU A 1 86 ? -12.594 -10.684 12.938 1.00 89.75 86 LEU A N 1
ATOM 695 C CA . LEU A 1 86 ? -11.886 -10.469 14.205 1.00 89.75 86 LEU A CA 1
ATOM 696 C C . LEU A 1 86 ? -10.429 -10.933 14.109 1.00 89.75 86 LEU A C 1
ATOM 698 O O . LEU A 1 86 ? -9.523 -10.210 14.523 1.00 89.75 86 LEU A O 1
ATOM 702 N N . GLY A 1 87 ? -10.202 -12.094 13.490 1.00 89.00 87 GLY A N 1
ATOM 703 C CA . GLY A 1 87 ? -8.865 -12.601 13.204 1.00 89.00 87 GLY A CA 1
ATOM 704 C C . GLY A 1 87 ? -8.072 -11.664 12.291 1.00 89.00 87 GLY A C 1
ATOM 705 O O . GLY A 1 87 ? -6.887 -11.434 12.521 1.00 89.00 87 GLY A O 1
ATOM 706 N N . LEU A 1 88 ? -8.719 -11.065 11.289 1.00 87.62 88 LEU A N 1
ATOM 707 C CA . LEU A 1 88 ? -8.094 -10.084 10.404 1.00 87.62 88 LEU A CA 1
ATOM 708 C C . LEU A 1 88 ? -7.647 -8.830 11.165 1.00 87.62 88 LEU A C 1
ATOM 710 O O . LEU A 1 88 ? -6.504 -8.398 11.013 1.00 87.62 88 LEU A O 1
ATOM 714 N N . LEU A 1 89 ? -8.535 -8.271 11.993 1.00 87.06 89 LEU A N 1
ATOM 715 C CA . LEU A 1 89 ? -8.242 -7.104 12.827 1.00 87.06 89 LEU A CA 1
ATOM 716 C C . LEU A 1 89 ? -7.072 -7.366 13.772 1.00 87.06 89 LEU A C 1
ATOM 718 O O . LEU A 1 89 ? -6.175 -6.537 13.881 1.00 87.06 89 LEU A O 1
ATOM 722 N N . TRP A 1 90 ? -7.072 -8.520 14.436 1.00 88.69 90 TRP A N 1
ATOM 723 C CA . TRP A 1 90 ? -6.065 -8.848 15.435 1.00 88.69 90 TRP A CA 1
ATOM 724 C C . TRP A 1 90 ? -4.695 -9.177 14.833 1.00 88.69 90 TRP A C 1
ATOM 726 O O . TRP A 1 90 ? -3.677 -8.664 15.294 1.00 88.69 90 TRP A O 1
ATOM 736 N N . HIS A 1 91 ? -4.654 -10.042 13.815 1.00 84.44 91 HIS A N 1
ATOM 737 C CA . HIS A 1 91 ? -3.390 -10.584 13.301 1.00 84.44 91 HIS A CA 1
ATOM 738 C C . HIS A 1 91 ? -2.745 -9.709 12.227 1.00 84.44 91 HIS A C 1
ATOM 740 O O . HIS A 1 91 ? -1.526 -9.757 12.057 1.00 84.44 91 HIS A O 1
ATOM 746 N N . TYR A 1 92 ? -3.539 -8.924 11.496 1.00 78.38 92 TYR A N 1
ATOM 747 C CA . TYR A 1 92 ? -3.066 -8.228 10.297 1.00 78.38 92 TYR A CA 1
ATOM 748 C C . TYR A 1 92 ? -3.288 -6.716 10.309 1.00 78.38 92 TYR A C 1
ATOM 750 O O . TYR A 1 92 ? -2.631 -6.000 9.547 1.00 78.38 92 TYR A O 1
ATOM 758 N N . MET A 1 93 ? -4.170 -6.200 11.167 1.00 79.06 93 MET A N 1
ATOM 759 C CA . MET A 1 93 ? -4.364 -4.760 11.315 1.00 79.06 93 MET A CA 1
ATOM 760 C C . MET A 1 93 ? -3.595 -4.223 12.522 1.00 79.06 93 MET A C 1
ATOM 762 O O . MET A 1 93 ? -3.285 -4.930 13.479 1.00 79.06 93 MET A O 1
ATOM 766 N N . LYS A 1 94 ? -3.223 -2.942 12.461 1.00 73.38 94 LYS A N 1
ATOM 767 C CA . LYS A 1 94 ? -2.569 -2.286 13.595 1.00 73.38 94 LYS A CA 1
ATOM 768 C C . LYS A 1 94 ? -3.592 -2.098 14.713 1.00 73.38 94 LYS A C 1
ATOM 770 O O . LYS A 1 94 ? -4.717 -1.692 14.445 1.00 73.38 94 LYS A O 1
ATOM 775 N N . ALA A 1 95 ? -3.153 -2.273 15.959 1.00 73.00 95 ALA A N 1
ATOM 776 C CA . ALA A 1 95 ? -3.973 -2.018 17.146 1.00 73.00 95 ALA A CA 1
ATOM 777 C C . ALA A 1 95 ? -4.510 -0.577 17.225 1.00 73.00 95 ALA A C 1
ATOM 779 O O . ALA A 1 95 ? -5.483 -0.336 17.931 1.00 73.00 95 ALA A O 1
ATOM 780 N N . GLN A 1 96 ? -3.885 0.359 16.500 1.00 81.44 96 GLN A N 1
ATOM 781 C CA . GLN A 1 96 ? -4.366 1.718 16.292 1.00 81.44 96 GLN A CA 1
ATOM 782 C C . GLN A 1 96 ? -4.158 2.128 14.825 1.00 81.44 96 GLN A C 1
ATOM 784 O O . GLN A 1 96 ? -3.042 2.019 14.300 1.00 81.44 96 GLN A O 1
ATOM 789 N N . ALA A 1 97 ? -5.216 2.574 14.147 1.00 85.81 97 ALA A N 1
ATOM 790 C CA . ALA A 1 97 ? -5.180 2.910 12.722 1.00 85.81 97 ALA A CA 1
ATOM 791 C C . ALA A 1 97 ? -6.273 3.913 12.319 1.00 85.81 97 ALA A C 1
ATOM 793 O O . ALA A 1 97 ? -7.289 4.048 12.996 1.00 85.81 97 ALA A O 1
ATOM 794 N N . SER A 1 98 ? -6.053 4.613 11.199 1.00 88.81 98 SER A N 1
ATOM 795 C CA . SER A 1 98 ? -7.061 5.501 10.605 1.00 88.81 98 SER A CA 1
ATOM 796 C C . SER A 1 98 ? -8.311 4.704 10.213 1.00 88.81 98 SER A C 1
ATOM 798 O O . SER A 1 98 ? -8.176 3.627 9.621 1.00 88.81 98 SER A O 1
ATOM 800 N N . GLU A 1 99 ? -9.511 5.224 10.502 1.00 89.88 99 GLU A N 1
ATOM 801 C CA . GLU A 1 99 ? -10.781 4.583 10.116 1.00 89.88 99 GLU A CA 1
ATOM 802 C C . GLU A 1 99 ? -10.820 4.317 8.604 1.00 89.88 99 GLU A C 1
ATOM 804 O O . GLU A 1 99 ? -11.200 3.228 8.168 1.00 89.88 99 GLU A O 1
ATOM 809 N N . VAL A 1 100 ? -10.365 5.284 7.798 1.00 87.94 100 VAL A N 1
ATOM 810 C CA . VAL A 1 100 ? -10.312 5.163 6.334 1.00 87.94 100 VAL A CA 1
ATOM 811 C C . VAL A 1 100 ? -9.436 3.977 5.931 1.00 87.94 100 VAL A C 1
ATOM 813 O O . VAL A 1 100 ? -9.849 3.150 5.119 1.00 87.94 100 VAL A O 1
ATOM 816 N N . ASN A 1 101 ? -8.257 3.839 6.543 1.00 88.06 101 ASN A N 1
ATOM 817 C CA . ASN A 1 101 ? -7.337 2.746 6.235 1.00 88.06 101 ASN A CA 1
ATOM 818 C C . ASN A 1 101 ? -7.920 1.387 6.635 1.00 88.06 101 ASN A C 1
ATOM 820 O O . ASN A 1 101 ? -7.892 0.461 5.826 1.00 88.06 101 ASN A O 1
ATOM 824 N N . LEU A 1 102 ? -8.498 1.268 7.835 1.00 87.38 102 LEU A N 1
ATOM 825 C CA . LEU A 1 102 ? -9.135 0.027 8.294 1.00 87.38 102 LEU A CA 1
ATOM 826 C C . LEU A 1 102 ? -10.305 -0.375 7.390 1.00 87.38 102 LEU A C 1
ATOM 828 O O . LEU A 1 102 ? -10.438 -1.543 7.020 1.00 87.38 102 LEU A O 1
ATOM 832 N N . ARG A 1 103 ? -11.121 0.597 6.969 1.00 87.00 103 ARG A N 1
ATOM 833 C CA . ARG A 1 103 ? -12.223 0.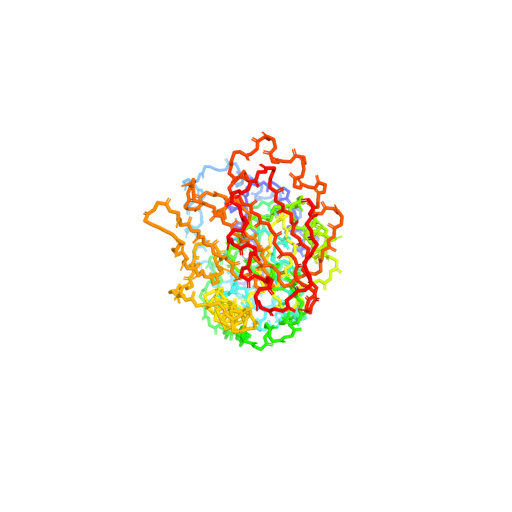379 6.026 1.00 87.00 103 ARG A CA 1
ATOM 834 C C . ARG A 1 103 ? -11.714 -0.167 4.693 1.00 87.00 103 ARG A C 1
ATOM 836 O O . ARG A 1 103 ? -12.276 -1.136 4.186 1.00 87.00 103 ARG A O 1
ATOM 843 N N . MET A 1 104 ? -10.631 0.397 4.153 1.00 85.31 104 MET A N 1
ATOM 844 C CA . MET A 1 104 ? -10.012 -0.115 2.924 1.00 85.31 104 MET A CA 1
ATOM 845 C C . MET A 1 104 ? -9.446 -1.525 3.107 1.00 85.31 104 MET A C 1
ATOM 847 O O . MET A 1 104 ? -9.589 -2.357 2.214 1.00 85.31 104 MET A O 1
ATOM 851 N N . GLN A 1 105 ? -8.853 -1.828 4.262 1.00 87.06 105 GLN A N 1
ATOM 852 C CA . GLN A 1 105 ? -8.307 -3.154 4.563 1.00 87.06 105 GLN A CA 1
ATOM 853 C C . GLN A 1 105 ? -9.392 -4.231 4.672 1.00 87.06 105 GLN A C 1
ATOM 855 O O . GLN A 1 105 ? -9.233 -5.299 4.079 1.00 87.06 105 GLN A O 1
ATOM 860 N N . LEU A 1 106 ? -10.511 -3.953 5.352 1.00 85.12 106 LEU A N 1
ATOM 861 C CA . LEU A 1 106 ? -11.657 -4.872 5.385 1.00 85.12 106 LEU A CA 1
ATOM 862 C C . LEU A 1 106 ? -12.230 -5.104 3.985 1.00 85.12 106 LEU A C 1
ATOM 864 O O . LEU A 1 106 ? -12.501 -6.243 3.603 1.00 85.12 106 LEU A O 1
ATOM 868 N N . LEU A 1 107 ? -12.358 -4.028 3.203 1.00 84.75 107 LEU A N 1
ATOM 869 C CA . LEU A 1 107 ? -12.872 -4.088 1.839 1.00 84.75 107 LEU A CA 1
ATOM 870 C C . LEU A 1 107 ? -11.973 -4.938 0.927 1.00 84.75 107 LEU A C 1
ATOM 872 O O . LEU A 1 107 ? -12.474 -5.765 0.167 1.00 84.75 107 LEU A O 1
ATOM 876 N N . MET A 1 108 ? -10.647 -4.784 1.022 1.00 85.81 108 MET A N 1
ATOM 877 C CA . MET A 1 108 ? -9.683 -5.600 0.268 1.00 85.81 108 MET A CA 1
ATOM 878 C C . MET A 1 108 ? -9.688 -7.070 0.688 1.00 85.81 108 MET A C 1
ATOM 880 O O . MET A 1 108 ? -9.500 -7.946 -0.154 1.00 85.81 108 MET A O 1
ATOM 884 N N . ALA A 1 109 ? -9.940 -7.356 1.964 1.00 83.38 109 ALA A N 1
ATOM 885 C CA . ALA A 1 109 ? -10.060 -8.724 2.454 1.00 83.38 109 ALA A CA 1
ATOM 886 C C . ALA A 1 109 ? -11.382 -9.407 2.048 1.00 83.38 109 ALA A C 1
ATOM 888 O O . ALA A 1 109 ? -11.548 -10.595 2.326 1.00 83.38 109 ALA A O 1
ATOM 889 N N . ARG A 1 110 ? -12.305 -8.679 1.390 1.00 78.75 110 ARG A N 1
ATOM 890 C CA . ARG A 1 110 ? -13.617 -9.155 0.911 1.00 78.75 110 ARG A CA 1
ATOM 891 C C . ARG A 1 110 ? -14.420 -9.877 1.994 1.00 78.75 110 ARG A C 1
ATOM 893 O O . ARG A 1 110 ? -14.971 -10.950 1.759 1.00 78.75 110 ARG A O 1
ATOM 900 N N . ARG A 1 111 ? -14.431 -9.319 3.205 1.00 73.88 111 ARG A N 1
ATOM 901 C CA . ARG A 1 111 ? -15.190 -9.879 4.328 1.00 73.88 111 ARG A CA 1
ATOM 902 C C . ARG A 1 111 ? -16.518 -9.158 4.471 1.00 73.88 111 ARG A C 1
ATOM 904 O O . ARG A 1 111 ? -16.554 -7.930 4.434 1.00 73.88 111 ARG A O 1
ATOM 911 N N . ASP A 1 112 ? -17.577 -9.934 4.680 1.00 68.88 112 ASP A N 1
ATOM 912 C CA . ASP A 1 112 ? -18.929 -9.446 4.959 1.00 68.88 112 ASP A CA 1
ATOM 913 C C . ASP A 1 112 ? -19.007 -8.926 6.401 1.00 68.88 112 ASP A C 1
ATOM 915 O O . ASP A 1 112 ? -19.636 -9.513 7.275 1.00 68.88 112 ASP A O 1
ATOM 919 N N . CYS A 1 113 ? -18.276 -7.851 6.681 1.00 78.19 113 CYS A N 1
ATOM 920 C CA . CYS A 1 113 ? -18.286 -7.182 7.971 1.00 78.19 113 CYS A CA 1
ATOM 921 C C . CYS A 1 113 ? -18.153 -5.681 7.747 1.00 78.19 113 CYS A C 1
ATOM 923 O O . CYS A 1 113 ? -17.210 -5.216 7.098 1.00 78.19 113 CYS A O 1
ATOM 925 N N . SER A 1 114 ? -19.109 -4.914 8.269 1.00 84.75 114 SER A N 1
ATOM 926 C CA . SER A 1 114 ? -19.036 -3.463 8.197 1.00 84.75 114 SER A CA 1
ATOM 927 C C . SER A 1 114 ? -18.200 -2.913 9.355 1.00 84.75 114 SER A C 1
ATOM 929 O O . SER A 1 114 ? -18.265 -3.396 10.485 1.00 84.75 114 SER A O 1
ATOM 931 N N . MET A 1 115 ? -17.438 -1.846 9.090 1.00 88.69 115 MET A N 1
ATOM 932 C CA . MET A 1 115 ? -16.732 -1.095 10.140 1.00 88.69 115 MET A CA 1
ATOM 933 C C . MET A 1 115 ? -17.693 -0.658 11.254 1.00 88.69 115 MET A C 1
ATOM 935 O O . MET A 1 115 ? -17.362 -0.697 12.434 1.00 88.69 115 MET A O 1
ATOM 939 N N . THR A 1 116 ? -18.913 -0.283 10.869 1.00 90.38 116 THR A N 1
ATOM 940 C CA . THR A 1 116 ? -19.966 0.138 11.788 1.00 90.38 116 THR A CA 1
ATOM 941 C C . THR A 1 116 ? -20.381 -0.976 12.744 1.00 90.38 116 THR A C 1
ATOM 943 O O . THR A 1 116 ? -20.621 -0.684 13.910 1.00 90.38 116 THR A O 1
ATOM 946 N N . ASP A 1 117 ? -20.426 -2.235 12.308 1.00 92.12 117 ASP A N 1
ATOM 947 C CA . ASP A 1 117 ? -20.779 -3.353 13.191 1.00 92.12 117 ASP A CA 1
ATOM 948 C C . ASP A 1 117 ? -19.664 -3.646 14.199 1.00 92.12 117 ASP A C 1
ATOM 950 O O . ASP A 1 117 ? -19.948 -3.909 15.363 1.00 92.12 117 ASP A O 1
ATOM 954 N N . LEU A 1 118 ? -18.396 -3.495 13.806 1.00 92.88 118 LEU A N 1
ATOM 955 C CA . LEU A 1 118 ? -17.255 -3.610 14.726 1.00 92.88 118 LEU A CA 1
ATOM 956 C C . LEU A 1 118 ? -17.258 -2.510 15.798 1.00 92.88 118 LEU A C 1
ATOM 958 O O . LEU A 1 118 ? -16.960 -2.787 16.963 1.00 92.88 118 LEU A O 1
ATOM 962 N N . LEU A 1 119 ? -17.626 -1.282 15.418 1.00 93.75 119 LEU A N 1
ATOM 963 C CA . LEU A 1 119 ? -17.800 -0.152 16.338 1.00 93.75 119 LEU A CA 1
ATOM 964 C C . LEU A 1 119 ? -19.006 -0.361 17.266 1.00 93.75 119 LEU A C 1
ATOM 966 O O . LEU A 1 119 ? -18.896 -0.192 18.478 1.00 93.75 119 LEU A O 1
ATOM 970 N N . ARG A 1 120 ? -20.149 -0.801 16.722 1.00 94.31 120 ARG A N 1
ATOM 971 C CA . ARG A 1 120 ? -21.361 -1.128 17.500 1.00 94.31 120 ARG A CA 1
ATOM 972 C C . ARG A 1 120 ? -21.136 -2.272 18.480 1.00 94.31 120 ARG A C 1
ATOM 974 O O . ARG A 1 120 ? -21.655 -2.239 19.591 1.00 94.31 120 ARG A O 1
ATOM 981 N N . ALA A 1 121 ? -20.364 -3.277 18.081 1.00 94.12 121 ALA A N 1
ATOM 982 C CA . ALA A 1 121 ? -19.991 -4.373 18.959 1.00 94.12 121 ALA A CA 1
ATOM 983 C C . ALA A 1 121 ? -19.067 -3.914 20.095 1.00 94.12 121 ALA A C 1
ATOM 985 O O . ALA A 1 121 ? -19.108 -4.491 21.177 1.00 94.12 121 ALA A O 1
ATOM 986 N N . GLY A 1 122 ? -18.264 -2.875 19.855 1.00 93.56 122 GLY A N 1
ATOM 987 C CA . GLY A 1 122 ? -17.241 -2.377 20.770 1.00 93.56 122 GLY A CA 1
ATOM 988 C C . GLY A 1 122 ? -15.870 -3.030 20.596 1.00 93.56 122 GLY A C 1
ATOM 989 O O . GLY A 1 122 ? -15.014 -2.899 21.466 1.00 93.56 122 GLY A O 1
ATOM 990 N N . VAL A 1 123 ? -15.641 -3.706 19.464 1.00 93.94 123 VAL A N 1
ATOM 991 C CA . VAL A 1 123 ? -14.324 -4.261 19.098 1.00 93.94 123 VAL A CA 1
ATOM 992 C C . VAL A 1 123 ? -13.347 -3.171 18.677 1.00 93.94 123 VAL A C 1
ATOM 994 O O . VAL A 1 123 ? -12.144 -3.290 18.907 1.00 93.94 123 VAL A O 1
ATOM 997 N N . LEU A 1 124 ? -13.871 -2.106 18.076 1.00 94.25 124 LEU A N 1
ATOM 998 C CA . LEU A 1 124 ? -13.134 -0.896 17.750 1.00 94.25 124 LEU A CA 1
ATOM 999 C C . LEU A 1 124 ? -13.746 0.284 18.499 1.00 94.25 124 LEU A C 1
ATOM 1001 O O . LEU A 1 124 ? -14.955 0.325 18.729 1.00 94.25 124 LEU A O 1
ATOM 1005 N N . MET A 1 125 ? -12.902 1.238 18.873 1.00 94.50 125 MET A N 1
ATOM 1006 C CA . MET A 1 125 ? -13.307 2.493 19.502 1.00 94.50 125 MET A CA 1
ATOM 1007 C C . MET A 1 125 ? -12.534 3.661 18.905 1.00 94.50 125 MET A C 1
ATOM 1009 O O . MET A 1 125 ? -11.363 3.509 18.551 1.00 94.50 125 MET A O 1
ATOM 1013 N N . HIS A 1 126 ? -13.150 4.836 18.848 1.00 94.56 126 HIS A N 1
ATOM 1014 C CA . HIS A 1 126 ? -12.470 6.066 18.467 1.00 94.56 126 HIS A CA 1
ATOM 1015 C C . HIS A 1 126 ? -11.595 6.571 19.621 1.00 94.56 126 HIS A C 1
ATOM 1017 O O . HIS A 1 126 ? -12.079 6.888 20.708 1.00 94.56 126 HIS A O 1
ATOM 1023 N N . ALA A 1 127 ? -10.288 6.670 19.371 1.00 91.31 127 ALA A N 1
ATOM 1024 C CA . ALA A 1 127 ? -9.377 7.479 20.179 1.00 91.31 127 ALA A CA 1
ATOM 1025 C C . ALA A 1 127 ? -9.529 8.963 19.820 1.00 91.31 127 ALA A C 1
ATOM 1027 O O . ALA A 1 127 ? -9.440 9.819 20.687 1.00 91.31 127 ALA A O 1
ATOM 1028 N N . SER A 1 128 ? -9.765 9.265 18.546 1.00 90.94 128 SER A N 1
ATOM 1029 C CA . SER A 1 128 ? -10.152 10.584 18.040 1.00 90.94 128 SER A CA 1
ATOM 1030 C C . SER A 1 128 ? -11.015 10.399 16.795 1.00 90.94 128 SER A C 1
ATOM 1032 O O . SER A 1 128 ? -11.151 9.271 16.313 1.00 90.94 128 SER A O 1
ATOM 1034 N N . LYS A 1 129 ? -11.551 11.490 16.236 1.00 86.31 129 LYS A N 1
ATOM 1035 C CA . LYS A 1 129 ? -12.449 11.472 15.065 1.00 86.31 129 LYS A CA 1
ATOM 1036 C C . LYS A 1 129 ? -12.067 10.490 13.946 1.00 86.31 129 LYS A C 1
ATOM 1038 O O . LYS A 1 129 ? -12.941 9.844 13.390 1.00 86.31 129 LYS A O 1
ATOM 1043 N N . ASN A 1 130 ? -10.779 10.381 13.611 1.00 87.44 130 ASN A N 1
ATOM 1044 C CA . ASN A 1 130 ? -10.312 9.542 12.499 1.00 87.44 130 ASN A CA 1
ATOM 1045 C C . ASN A 1 130 ? -9.475 8.340 12.950 1.00 87.44 130 ASN A C 1
ATOM 1047 O O . ASN A 1 130 ? -8.979 7.607 12.098 1.00 87.44 130 ASN A O 1
ATOM 1051 N N . LEU A 1 131 ? -9.246 8.155 14.251 1.00 91.62 131 LEU A N 1
ATOM 1052 C CA . LEU A 1 131 ? -8.282 7.187 14.769 1.00 91.62 131 LEU A CA 1
ATOM 1053 C C . LEU A 1 131 ? -8.989 6.143 15.621 1.00 91.62 131 LEU A C 1
ATOM 1055 O O . LEU A 1 131 ? -9.469 6.451 16.710 1.00 91.62 131 LEU A O 1
ATOM 1059 N N . LEU A 1 132 ? -8.996 4.903 15.145 1.00 93.06 132 LEU A N 1
ATOM 1060 C CA . LEU A 1 132 ? -9.579 3.770 15.845 1.00 93.06 132 LEU A CA 1
ATOM 1061 C C . LEU A 1 132 ? -8.515 2.977 16.590 1.00 93.06 132 LEU A C 1
ATOM 1063 O O . LEU A 1 132 ? -7.364 2.908 16.151 1.00 93.06 132 LEU A O 1
ATOM 1067 N N . PHE A 1 133 ? -8.915 2.341 17.687 1.00 92.94 133 PHE A N 1
ATOM 1068 C CA . PHE A 1 133 ? -8.091 1.391 18.419 1.00 92.94 133 PHE A CA 1
ATOM 1069 C C . PHE A 1 133 ? -8.884 0.166 18.881 1.00 92.94 133 PHE A C 1
ATOM 1071 O O . PHE A 1 133 ? -10.107 0.215 19.015 1.00 92.94 133 PHE A O 1
ATOM 1078 N N . ILE A 1 134 ? -8.161 -0.925 19.138 1.00 93.69 134 ILE A N 1
ATOM 1079 C CA . ILE A 1 134 ? -8.691 -2.133 19.778 1.00 93.69 134 ILE A CA 1
ATOM 1080 C C . ILE A 1 134 ? -8.556 -1.979 21.303 1.00 93.69 134 ILE A C 1
ATOM 1082 O O . ILE A 1 134 ? -7.432 -1.812 21.788 1.00 93.69 134 ILE A O 1
ATOM 1086 N N . PRO A 1 135 ? -9.653 -2.049 22.080 1.00 93.31 135 PRO A N 1
ATOM 1087 C CA . PRO A 1 135 ? -9.597 -1.968 23.536 1.00 93.31 135 PRO A CA 1
ATOM 1088 C C . PRO A 1 135 ? -8.747 -3.073 24.171 1.00 93.31 135 PRO A C 1
ATOM 1090 O O . PRO A 1 135 ? -8.838 -4.245 23.805 1.00 93.31 135 PRO A O 1
ATOM 1093 N N . GLU A 1 136 ? -7.959 -2.711 25.185 1.00 91.75 136 GLU A N 1
ATOM 1094 C CA . GLU A 1 136 ? -7.008 -3.623 25.839 1.00 91.75 136 GLU A CA 1
ATOM 1095 C C . GLU A 1 136 ? -7.696 -4.840 26.471 1.00 91.75 136 GLU A C 1
ATOM 1097 O O . GLU A 1 136 ? -7.152 -5.944 26.458 1.00 91.75 136 GLU A O 1
ATOM 1102 N N . TYR A 1 137 ? -8.920 -4.662 26.971 1.00 92.81 137 TYR A N 1
ATOM 1103 C CA . TYR A 1 137 ? -9.695 -5.739 27.581 1.00 92.81 137 TYR A CA 1
ATOM 1104 C C . TYR A 1 137 ? -10.118 -6.830 26.582 1.00 92.81 137 TYR A C 1
ATOM 1106 O O . TYR A 1 137 ? -10.461 -7.926 27.010 1.00 92.81 137 TYR A O 1
ATOM 1114 N N . LEU A 1 138 ? -10.067 -6.573 25.267 1.00 94.00 138 LEU A N 1
ATOM 1115 C CA . LEU A 1 138 ? -10.374 -7.569 24.232 1.00 94.00 138 LEU A CA 1
ATOM 1116 C C . LEU A 1 138 ? -9.153 -8.341 23.745 1.00 94.00 138 LEU A C 1
ATOM 1118 O O . LEU A 1 138 ? -9.322 -9.348 23.060 1.00 94.00 138 LEU A O 1
ATOM 1122 N N . ILE A 1 139 ? -7.935 -7.917 24.092 1.00 90.81 139 ILE A N 1
ATOM 1123 C CA . ILE A 1 139 ? -6.704 -8.576 23.639 1.00 90.81 139 ILE A CA 1
ATOM 1124 C C . ILE A 1 139 ? -6.721 -10.088 23.941 1.00 90.81 139 ILE A C 1
ATOM 1126 O O . ILE A 1 139 ? -6.507 -10.868 23.012 1.00 90.81 139 ILE A O 1
ATOM 1130 N N . PRO A 1 140 ? -7.036 -10.557 25.169 1.00 91.06 140 PRO A N 1
ATOM 1131 C CA . PRO A 1 140 ? -7.030 -11.991 25.473 1.00 91.06 140 PRO A CA 1
ATOM 1132 C C . PRO A 1 140 ? -8.059 -12.798 24.674 1.00 91.06 140 PRO A C 1
ATOM 1134 O O . PRO A 1 140 ? -7.829 -13.977 24.395 1.00 91.06 140 PRO A O 1
ATOM 1137 N N . PHE A 1 141 ? -9.188 -12.178 24.329 1.00 91.56 141 PHE A N 1
ATOM 1138 C CA . PHE A 1 141 ? -10.231 -12.766 23.495 1.00 91.56 141 PHE A CA 1
ATOM 1139 C C . PHE A 1 141 ? -9.778 -12.848 22.033 1.00 91.56 141 PHE A C 1
ATOM 1141 O O . PHE A 1 141 ? -9.783 -13.930 21.446 1.00 91.56 141 PHE A O 1
ATOM 1148 N N . LEU A 1 142 ? -9.300 -11.735 21.473 1.00 91.44 142 LEU A N 1
ATOM 1149 C CA . LEU A 1 142 ? -8.846 -11.643 20.086 1.00 91.44 142 LEU A CA 1
ATOM 1150 C C . LEU A 1 142 ? -7.619 -12.518 19.808 1.00 91.44 142 LEU A C 1
ATOM 1152 O O . LEU A 1 142 ? -7.542 -13.137 18.752 1.00 91.44 142 LEU A O 1
ATOM 1156 N N . MET A 1 143 ? -6.719 -12.689 20.780 1.00 88.94 143 MET A N 1
ATOM 1157 C CA . MET A 1 143 ? -5.586 -13.619 20.679 1.00 88.94 143 MET A CA 1
ATOM 1158 C C . MET A 1 143 ? -5.988 -15.074 20.416 1.00 88.94 143 MET A C 1
ATOM 1160 O O . MET A 1 143 ? -5.166 -15.850 19.931 1.00 88.94 143 MET A O 1
ATOM 1164 N N . ARG A 1 144 ? -7.223 -15.461 20.752 1.00 90.06 144 ARG A N 1
ATOM 1165 C CA . ARG A 1 144 ? -7.742 -16.817 20.525 1.00 90.06 144 ARG A CA 1
ATOM 1166 C C . ARG A 1 144 ? -8.392 -16.978 19.155 1.00 90.06 144 ARG A C 1
ATOM 1168 O O . ARG A 1 144 ? -8.689 -18.107 18.780 1.00 90.06 144 ARG A O 1
ATOM 1175 N N . THR A 1 145 ? -8.616 -15.882 18.431 1.00 90.56 145 THR A N 1
ATOM 1176 C CA . THR A 1 145 ? -9.202 -15.926 17.088 1.00 90.56 145 THR A CA 1
ATOM 1177 C C . THR A 1 145 ? -8.204 -16.500 16.093 1.00 90.56 145 THR A C 1
ATOM 1179 O O . THR A 1 145 ? -6.992 -16.249 16.160 1.00 90.56 145 THR A O 1
ATOM 1182 N N . THR A 1 146 ? -8.714 -17.296 15.159 1.00 88.88 146 THR A N 1
ATOM 1183 C CA . THR A 1 146 ? -7.870 -17.919 14.139 1.00 88.88 146 THR A CA 1
ATOM 1184 C C . THR A 1 146 ? -7.425 -16.875 13.120 1.00 88.88 146 THR A C 1
ATOM 1186 O O . THR A 1 146 ? -8.243 -16.125 12.590 1.00 88.88 146 THR A O 1
ATOM 1189 N N . ALA A 1 147 ? -6.124 -16.837 12.817 1.00 86.94 147 ALA A N 1
ATOM 1190 C CA . ALA A 1 147 ? -5.609 -15.978 11.761 1.00 86.94 147 ALA A CA 1
ATOM 1191 C C . ALA A 1 147 ? -6.221 -16.380 10.406 1.00 86.94 147 ALA A C 1
ATOM 1193 O O . ALA A 1 147 ? -6.155 -17.559 10.033 1.00 86.94 147 ALA A O 1
ATOM 1194 N N . PRO A 1 148 ? -6.788 -15.427 9.648 1.00 86.69 148 PRO A N 1
ATOM 1195 C CA . PRO A 1 148 ? -7.237 -15.683 8.290 1.00 86.69 148 PRO A CA 1
ATOM 1196 C C . PRO A 1 148 ? -6.104 -16.241 7.430 1.00 86.69 148 PRO A C 1
ATOM 1198 O O . PRO A 1 148 ? -4.939 -15.890 7.608 1.00 86.69 148 PRO A O 1
ATOM 1201 N N . LYS A 1 149 ? -6.433 -17.098 6.459 1.00 88.19 149 LYS A N 1
ATOM 1202 C CA . LYS A 1 149 ? -5.417 -17.648 5.556 1.00 88.19 149 LYS A CA 1
ATOM 1203 C C . LYS A 1 149 ? -4.780 -16.512 4.733 1.00 88.19 149 LYS A C 1
ATOM 1205 O O . LYS A 1 149 ? -5.515 -15.834 4.010 1.00 88.19 149 LYS A O 1
ATOM 1210 N N . PRO A 1 150 ? -3.447 -16.334 4.775 1.00 89.94 150 PRO A N 1
ATOM 1211 C CA . PRO A 1 150 ? -2.786 -15.305 3.985 1.00 89.94 150 PRO A CA 1
ATOM 1212 C C . PRO A 1 150 ? -2.864 -15.618 2.486 1.00 89.94 150 PRO A C 1
ATOM 1214 O O . PRO A 1 150 ? -2.901 -16.782 2.065 1.00 89.94 150 PRO A O 1
ATOM 1217 N N . LEU A 1 151 ? -2.867 -14.561 1.678 1.00 90.62 151 LEU A N 1
ATOM 1218 C CA . LEU A 1 151 ? -2.724 -14.635 0.230 1.00 90.62 151 LEU A CA 1
ATOM 1219 C C . LEU A 1 151 ? -1.248 -14.829 -0.121 1.00 90.62 151 LEU A C 1
ATOM 1221 O O . LEU A 1 151 ? -0.374 -14.186 0.454 1.00 90.62 151 LEU A O 1
ATOM 1225 N N . ARG A 1 152 ? -0.971 -15.694 -1.099 1.00 93.25 152 ARG A N 1
ATOM 1226 C CA . ARG A 1 152 ? 0.383 -15.857 -1.635 1.00 93.25 152 ARG A CA 1
ATOM 1227 C C . ARG A 1 152 ? 0.699 -14.715 -2.580 1.00 93.25 152 ARG A C 1
ATOM 1229 O O . ARG A 1 152 ? -0.051 -14.474 -3.529 1.00 93.25 152 ARG A O 1
ATOM 1236 N N . ALA A 1 153 ? 1.828 -14.052 -2.362 1.00 93.75 153 ALA A N 1
ATOM 1237 C CA . ALA A 1 153 ? 2.220 -12.920 -3.193 1.00 93.75 153 ALA A CA 1
ATOM 1238 C C . ALA A 1 153 ? 2.432 -13.332 -4.656 1.00 93.75 153 ALA A C 1
ATOM 1240 O O . ALA A 1 153 ? 2.065 -12.579 -5.554 1.00 93.75 153 ALA A O 1
ATOM 1241 N N . SER A 1 154 ? 2.957 -14.539 -4.900 1.00 93.50 154 SER A N 1
ATOM 1242 C CA . SER A 1 154 ? 3.134 -15.087 -6.251 1.00 93.50 154 SER A CA 1
ATOM 1243 C C . SER A 1 154 ? 1.822 -15.139 -7.032 1.00 93.50 154 SER A C 1
ATOM 1245 O O . SER A 1 154 ? 1.767 -14.700 -8.176 1.00 93.50 154 SER A O 1
ATOM 1247 N N . ASP A 1 155 ? 0.762 -15.640 -6.398 1.00 92.75 155 ASP A N 1
ATOM 1248 C CA . ASP A 1 155 ? -0.524 -15.906 -7.047 1.00 92.75 155 ASP A CA 1
ATOM 1249 C C . ASP A 1 155 ? -1.274 -14.598 -7.323 1.00 92.75 155 ASP A C 1
ATOM 1251 O O . ASP A 1 155 ? -1.968 -14.463 -8.331 1.00 92.75 155 ASP A O 1
ATOM 1255 N N . VAL A 1 156 ? -1.117 -13.615 -6.432 1.00 91.19 156 VAL A N 1
ATOM 1256 C CA . VAL A 1 156 ? -1.683 -12.279 -6.623 1.00 91.19 156 VAL A CA 1
ATOM 1257 C C . VAL A 1 156 ? -0.934 -11.525 -7.722 1.00 91.19 156 VAL A C 1
ATOM 1259 O O . VAL A 1 156 ? -1.580 -10.986 -8.616 1.00 91.19 156 VAL A O 1
ATOM 1262 N N . LEU A 1 157 ? 0.404 -11.509 -7.692 1.00 92.75 157 LEU A N 1
ATOM 1263 C CA . LEU A 1 157 ? 1.218 -10.784 -8.674 1.00 92.75 157 LEU A CA 1
ATOM 1264 C C . LEU A 1 157 ? 1.139 -11.387 -10.077 1.00 92.75 157 LEU A C 1
ATOM 1266 O O . LEU A 1 157 ? 1.190 -10.633 -11.041 1.00 92.75 157 LEU A O 1
ATOM 1270 N N . ALA A 1 158 ? 0.966 -12.708 -10.204 1.00 91.44 158 ALA A N 1
ATOM 1271 C CA . ALA A 1 158 ? 0.843 -13.390 -11.495 1.00 91.44 158 ALA A CA 1
ATOM 1272 C C . ALA A 1 158 ? -0.248 -12.789 -12.400 1.00 91.44 158 ALA A C 1
ATOM 1274 O O . ALA A 1 158 ? -0.119 -12.829 -13.617 1.00 91.44 158 ALA A O 1
ATOM 1275 N N . LYS A 1 159 ? -1.295 -12.191 -11.813 1.00 89.88 159 LYS A N 1
ATOM 1276 C CA . LYS A 1 159 ? -2.392 -11.535 -12.541 1.00 89.88 159 LYS A CA 1
ATOM 1277 C C . LYS A 1 159 ? -1.982 -10.224 -13.224 1.00 89.88 159 LYS A C 1
ATOM 1279 O O . LYS A 1 159 ? -2.704 -9.762 -14.097 1.00 89.88 159 LYS A O 1
ATOM 1284 N N . TYR A 1 160 ? -0.870 -9.623 -12.801 1.00 89.75 160 TYR A N 1
ATOM 1285 C CA . TYR A 1 160 ? -0.443 -8.281 -13.206 1.00 89.75 160 TYR A CA 1
ATOM 1286 C C . TYR A 1 160 ? 0.916 -8.263 -13.904 1.00 89.75 160 TYR A C 1
ATOM 1288 O O . TYR A 1 160 ? 1.385 -7.187 -14.253 1.00 89.75 160 TYR A O 1
ATOM 1296 N N . VAL A 1 161 ? 1.563 -9.417 -14.109 1.00 89.06 161 VAL A N 1
ATOM 1297 C CA . VAL A 1 161 ? 2.919 -9.491 -14.690 1.00 89.06 161 VAL A CA 1
ATOM 1298 C C . VAL A 1 161 ? 3.000 -8.788 -16.048 1.00 89.06 161 VAL A C 1
ATOM 1300 O O . VAL A 1 161 ? 3.999 -8.131 -16.326 1.00 89.06 161 VAL A O 1
ATOM 1303 N N . ASP A 1 162 ? 1.927 -8.852 -16.836 1.00 88.56 162 ASP A N 1
ATOM 1304 C CA . ASP A 1 162 ? 1.844 -8.236 -18.165 1.00 88.56 162 ASP A CA 1
ATOM 1305 C C . ASP A 1 162 ? 1.489 -6.734 -18.131 1.00 88.56 162 ASP A C 1
ATOM 1307 O O . ASP A 1 162 ? 1.406 -6.091 -19.176 1.00 88.56 162 ASP A O 1
ATOM 1311 N N . SER A 1 163 ? 1.276 -6.153 -16.944 1.00 90.38 163 SER A N 1
ATOM 1312 C CA . SER A 1 163 ? 0.936 -4.739 -16.745 1.00 90.38 163 SER A CA 1
ATOM 1313 C C . SER A 1 163 ? 2.058 -4.006 -15.995 1.00 90.38 163 SER A C 1
ATOM 1315 O O . SER A 1 163 ? 2.123 -4.035 -14.759 1.00 90.38 163 SER A O 1
ATOM 1317 N N . PRO A 1 164 ? 2.949 -3.284 -16.709 1.00 91.31 164 PRO A N 1
ATOM 1318 C CA . PRO A 1 164 ? 4.027 -2.520 -16.083 1.00 91.31 164 PRO A CA 1
ATOM 1319 C C . PRO A 1 164 ? 3.538 -1.482 -15.063 1.00 91.31 164 PRO A C 1
ATOM 1321 O O . PRO A 1 164 ? 4.208 -1.252 -14.053 1.00 91.31 164 PRO A O 1
ATOM 1324 N N . LEU A 1 165 ? 2.372 -0.866 -15.300 1.00 90.88 165 LEU A N 1
ATOM 1325 C CA . LEU A 1 165 ? 1.771 0.090 -14.367 1.00 90.88 165 LEU A CA 1
ATOM 1326 C C . LEU A 1 165 ? 1.386 -0.599 -13.053 1.00 90.88 165 LEU A C 1
ATOM 1328 O O . LEU A 1 165 ? 1.808 -0.144 -11.989 1.00 90.88 165 LEU A O 1
ATOM 1332 N N . ASP A 1 166 ? 0.643 -1.703 -13.115 1.00 91.19 166 ASP A N 1
ATOM 1333 C CA . ASP A 1 166 ? 0.175 -2.406 -11.917 1.00 91.19 166 ASP A CA 1
ATOM 1334 C C . ASP A 1 166 ? 1.342 -2.959 -11.102 1.00 91.19 166 ASP A C 1
ATOM 1336 O O . ASP A 1 166 ? 1.371 -2.818 -9.878 1.00 91.19 166 ASP A O 1
ATOM 1340 N N . MET A 1 167 ? 2.368 -3.494 -11.769 1.00 93.56 167 MET A N 1
ATOM 1341 C CA . MET A 1 167 ? 3.595 -3.946 -11.108 1.00 93.56 167 MET A CA 1
ATOM 1342 C C . MET A 1 167 ? 4.368 -2.786 -10.467 1.00 93.56 167 MET A C 1
ATOM 1344 O O . MET A 1 167 ? 4.883 -2.919 -9.350 1.00 93.56 167 MET A O 1
ATOM 1348 N N . ALA A 1 168 ? 4.412 -1.615 -11.114 1.00 92.88 168 ALA A N 1
ATOM 1349 C CA . ALA A 1 168 ? 5.007 -0.420 -10.527 1.00 92.88 168 ALA A CA 1
ATOM 1350 C C . ALA A 1 168 ? 4.231 0.066 -9.300 1.00 92.88 168 ALA A C 1
ATOM 1352 O O . ALA A 1 168 ? 4.849 0.437 -8.300 1.00 92.88 168 ALA A O 1
ATOM 1353 N N . LEU A 1 169 ? 2.900 0.041 -9.335 1.00 91.50 169 LEU A N 1
ATOM 1354 C CA . LEU A 1 169 ? 2.081 0.440 -8.199 1.00 91.50 169 LEU A CA 1
ATOM 1355 C C . LEU A 1 169 ? 2.123 -0.592 -7.056 1.00 91.50 169 LEU A C 1
ATOM 1357 O O . LEU A 1 169 ? 2.197 -0.202 -5.889 1.00 91.50 169 LEU A O 1
ATOM 1361 N N . ALA A 1 170 ? 2.182 -1.891 -7.362 1.00 92.62 170 ALA A N 1
ATOM 1362 C CA . ALA A 1 170 ? 2.435 -2.942 -6.376 1.00 92.62 170 ALA A CA 1
ATOM 1363 C C . ALA A 1 170 ? 3.793 -2.731 -5.684 1.00 92.62 170 ALA A C 1
ATOM 1365 O O . ALA A 1 170 ? 3.903 -2.859 -4.464 1.00 92.62 170 ALA A O 1
ATOM 1366 N N . GLU A 1 171 ? 4.824 -2.325 -6.432 1.00 93.56 171 GLU A N 1
ATOM 1367 C CA . GLU A 1 171 ? 6.129 -1.938 -5.885 1.00 93.56 171 GLU A CA 1
ATOM 1368 C C . GLU A 1 171 ? 6.063 -0.656 -5.032 1.00 93.56 171 GLU A C 1
ATOM 1370 O O . GLU A 1 171 ? 6.753 -0.550 -4.012 1.00 93.56 171 GLU A O 1
ATOM 1375 N N . VAL A 1 172 ? 5.229 0.319 -5.397 1.00 90.88 172 VAL A N 1
ATOM 1376 C CA . VAL A 1 172 ? 4.958 1.506 -4.567 1.00 90.88 172 VAL A CA 1
ATOM 1377 C C . VAL A 1 172 ? 4.342 1.098 -3.229 1.00 90.88 172 VAL A C 1
ATOM 1379 O O . VAL A 1 172 ? 4.874 1.478 -2.183 1.00 90.88 172 VAL A O 1
ATOM 1382 N N . ALA A 1 173 ? 3.297 0.270 -3.251 1.00 90.19 173 ALA A N 1
ATOM 1383 C CA . ALA A 1 173 ? 2.599 -0.183 -2.053 1.00 90.19 173 ALA A CA 1
ATOM 1384 C C . ALA A 1 173 ? 3.470 -1.081 -1.162 1.00 90.19 173 ALA A C 1
ATOM 1386 O O . ALA A 1 173 ? 3.592 -0.840 0.038 1.00 90.19 173 ALA A O 1
ATOM 1387 N N . ALA A 1 174 ? 4.158 -2.070 -1.741 1.00 92.38 174 ALA A N 1
ATOM 1388 C CA . ALA A 1 174 ? 4.973 -3.027 -0.992 1.00 92.38 174 ALA A CA 1
ATOM 1389 C C . ALA A 1 174 ? 6.073 -2.345 -0.163 1.00 92.38 174 ALA A C 1
ATOM 1391 O O . ALA A 1 174 ? 6.400 -2.792 0.939 1.00 92.38 174 ALA A O 1
ATOM 1392 N N . TRP A 1 175 ? 6.646 -1.244 -0.657 1.00 90.88 175 TRP A N 1
ATOM 1393 C CA . TRP A 1 175 ? 7.662 -0.461 0.057 1.00 90.88 175 TRP A CA 1
ATOM 1394 C C . TRP A 1 175 ? 7.120 0.793 0.750 1.00 90.88 175 TRP A C 1
ATOM 1396 O O . TRP A 1 175 ? 7.930 1.564 1.263 1.00 90.88 175 TRP A O 1
ATOM 1406 N N . ASN A 1 176 ? 5.798 0.980 0.784 1.00 86.94 176 ASN A N 1
ATOM 1407 C CA . ASN A 1 176 ? 5.132 2.169 1.315 1.00 86.94 176 ASN A CA 1
ATOM 1408 C C . ASN A 1 176 ? 5.784 3.474 0.821 1.00 86.94 176 ASN A C 1
ATOM 1410 O O . ASN A 1 176 ? 6.210 4.331 1.597 1.00 86.94 176 ASN A O 1
ATOM 1414 N N . MET A 1 177 ? 5.994 3.565 -0.491 1.00 86.50 177 MET A N 1
ATOM 1415 C CA . MET A 1 177 ? 6.639 4.720 -1.102 1.00 86.50 177 MET A CA 1
ATOM 1416 C C . MET A 1 177 ? 5.610 5.782 -1.457 1.00 86.50 177 MET A C 1
ATOM 1418 O O . MET A 1 177 ? 4.521 5.467 -1.923 1.00 86.50 177 MET A O 1
ATOM 1422 N N . ARG A 1 178 ? 6.007 7.053 -1.379 1.00 84.44 178 ARG A N 1
ATOM 1423 C CA . ARG A 1 178 ? 5.244 8.126 -2.014 1.00 84.44 178 ARG A CA 1
ATOM 1424 C C . ARG A 1 178 ? 5.546 8.144 -3.520 1.00 84.44 178 ARG A C 1
ATOM 1426 O O . ARG A 1 178 ? 6.706 8.384 -3.881 1.00 84.44 178 ARG A O 1
ATOM 1433 N N . PRO A 1 179 ? 4.565 7.895 -4.404 1.00 84.06 179 PRO A N 1
ATOM 1434 C CA . PRO A 1 179 ? 4.812 7.873 -5.839 1.00 84.06 179 PRO A CA 1
ATOM 1435 C C . PRO A 1 179 ? 5.178 9.272 -6.352 1.00 84.06 179 PRO A C 1
ATOM 1437 O O . PRO A 1 179 ? 4.578 10.280 -5.970 1.00 84.06 179 PRO A O 1
ATOM 1440 N N . ASN A 1 180 ? 6.156 9.356 -7.259 1.00 88.75 180 ASN A N 1
ATOM 1441 C CA . ASN A 1 180 ? 6.405 10.593 -7.999 1.00 88.75 180 ASN A CA 1
ATOM 1442 C C . ASN A 1 180 ? 5.345 10.710 -9.099 1.00 88.75 180 ASN A C 1
ATOM 1444 O O . ASN A 1 180 ? 5.529 10.177 -10.192 1.00 88.75 180 ASN A O 1
ATOM 1448 N N . ARG A 1 181 ? 4.240 11.396 -8.785 1.00 90.31 181 ARG A N 1
ATOM 1449 C CA . ARG A 1 181 ? 3.067 11.533 -9.665 1.00 90.31 181 ARG A CA 1
ATOM 1450 C C . ARG A 1 181 ? 3.452 11.990 -11.065 1.00 90.31 181 ARG A C 1
ATOM 1452 O O . ARG A 1 181 ? 3.178 11.289 -12.024 1.00 90.31 181 ARG A O 1
ATOM 1459 N N . ALA A 1 182 ? 4.183 13.099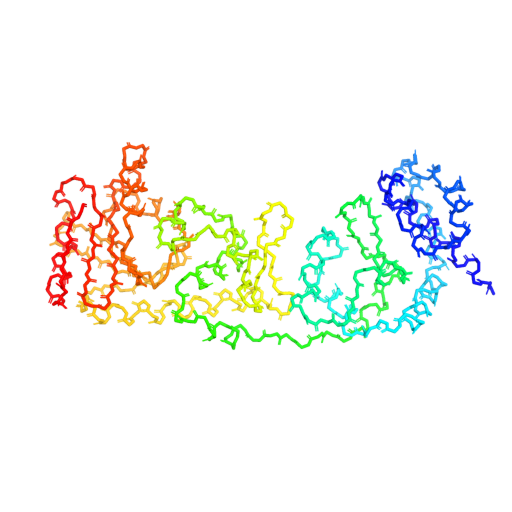 -11.175 1.00 90.81 182 ALA A N 1
ATOM 1460 C CA . ALA A 1 182 ? 4.577 13.644 -12.472 1.00 90.81 182 ALA A CA 1
ATOM 1461 C C . ALA A 1 182 ? 5.383 12.646 -13.320 1.00 90.81 182 ALA A C 1
ATOM 1463 O O . ALA A 1 182 ? 5.203 12.599 -14.529 1.00 90.81 182 ALA A O 1
ATOM 1464 N N . PHE A 1 183 ? 6.265 11.866 -12.691 1.00 91.06 183 PHE A N 1
ATOM 1465 C CA . PHE A 1 183 ? 7.072 10.861 -13.379 1.00 91.06 183 PHE A CA 1
ATOM 1466 C C . PHE A 1 183 ? 6.237 9.657 -13.816 1.00 91.06 183 PHE A C 1
ATOM 1468 O O . PHE A 1 183 ? 6.269 9.281 -14.982 1.00 91.06 183 PHE A O 1
ATOM 1475 N N . MET A 1 184 ? 5.466 9.073 -12.895 1.00 91.75 184 MET A N 1
ATOM 1476 C CA . MET A 1 184 ? 4.645 7.901 -13.202 1.00 91.75 184 MET A CA 1
ATOM 1477 C C . MET A 1 184 ? 3.556 8.234 -14.223 1.00 91.75 184 MET A C 1
ATOM 1479 O O . MET A 1 184 ? 3.338 7.453 -15.135 1.00 91.75 184 MET A O 1
ATOM 1483 N N . THR A 1 185 ? 2.936 9.413 -14.146 1.00 92.75 185 THR A N 1
ATOM 1484 C CA . THR A 1 185 ? 1.969 9.860 -15.158 1.00 92.75 185 THR A CA 1
ATOM 1485 C C . THR A 1 185 ? 2.610 10.049 -16.522 1.00 92.75 185 THR A C 1
ATOM 1487 O O . THR A 1 185 ? 2.008 9.685 -17.523 1.00 92.75 185 THR A O 1
ATOM 1490 N N . ALA A 1 186 ? 3.835 10.569 -16.577 1.00 92.31 186 ALA A N 1
ATOM 1491 C CA . ALA A 1 186 ? 4.539 10.739 -17.840 1.00 92.31 186 ALA A CA 1
ATOM 1492 C C . ALA A 1 186 ? 4.901 9.393 -18.496 1.00 92.31 186 ALA A C 1
ATOM 1494 O O . ALA A 1 186 ? 4.800 9.266 -19.709 1.00 92.31 186 ALA A O 1
ATOM 1495 N N . ILE A 1 187 ? 5.281 8.386 -17.700 1.00 92.25 187 ILE A N 1
ATOM 1496 C CA . ILE A 1 187 ? 5.656 7.054 -18.203 1.00 92.25 187 ILE A CA 1
ATOM 1497 C C . ILE A 1 187 ? 4.443 6.172 -18.506 1.00 92.25 187 ILE A C 1
ATOM 1499 O O . ILE A 1 187 ? 4.405 5.521 -19.543 1.00 92.25 187 ILE A O 1
ATOM 1503 N N . TYR A 1 188 ? 3.459 6.129 -17.610 1.00 91.31 188 TYR A N 1
ATOM 1504 C CA . TYR A 1 188 ? 2.347 5.177 -17.687 1.00 91.31 188 TYR A CA 1
ATOM 1505 C C . TYR A 1 188 ? 1.041 5.803 -18.195 1.00 91.31 188 TYR A C 1
ATOM 1507 O O . TYR A 1 188 ? 0.075 5.091 -18.450 1.00 91.31 188 TYR A O 1
ATOM 1515 N N . GLY A 1 189 ? 0.977 7.129 -18.347 1.00 89.25 189 GLY A N 1
ATOM 1516 C CA . GLY A 1 189 ? -0.201 7.847 -18.847 1.00 89.25 189 GLY A CA 1
ATOM 1517 C C . GLY A 1 189 ? -1.322 8.072 -17.831 1.00 89.25 189 GLY A C 1
ATOM 1518 O O . GLY A 1 189 ? -2.306 8.732 -18.156 1.00 89.25 189 GLY A O 1
ATOM 1519 N N . VAL A 1 190 ? -1.192 7.554 -16.608 1.00 87.56 190 VAL A N 1
ATOM 1520 C CA . VAL A 1 190 ? -2.226 7.640 -15.566 1.00 87.56 190 VAL A CA 1
ATOM 1521 C C . VAL A 1 190 ? -1.637 8.236 -14.291 1.00 87.56 190 VAL A C 1
ATOM 1523 O O . VAL A 1 190 ? -0.471 8.022 -13.952 1.00 87.56 190 VAL A O 1
ATOM 1526 N N . ASP A 1 191 ? -2.428 9.034 -13.574 1.00 87.38 191 ASP A N 1
ATOM 1527 C CA . ASP A 1 191 ? -2.053 9.469 -12.228 1.00 87.38 191 ASP A CA 1
ATOM 1528 C C . ASP A 1 191 ? -2.015 8.244 -11.304 1.00 87.38 191 ASP A C 1
ATOM 1530 O O . ASP A 1 191 ? -3.054 7.604 -11.135 1.00 87.38 191 ASP A O 1
ATOM 1534 N N . PRO A 1 192 ? -0.865 7.903 -10.691 1.00 83.56 192 PRO A N 1
ATOM 1535 C CA . PRO A 1 192 ? -0.758 6.715 -9.848 1.00 83.56 192 PRO A CA 1
ATOM 1536 C C . PRO A 1 192 ? -1.749 6.720 -8.678 1.00 83.56 192 PRO A C 1
ATOM 1538 O O . PRO A 1 192 ? -2.160 5.653 -8.235 1.00 83.56 192 PRO A O 1
ATOM 1541 N N . LEU A 1 193 ? -2.172 7.895 -8.193 1.00 84.31 193 LEU A N 1
ATOM 1542 C CA . LEU A 1 193 ? -3.195 7.973 -7.149 1.00 84.31 193 LEU A CA 1
ATOM 1543 C C . LEU A 1 193 ? -4.583 7.643 -7.690 1.00 84.31 193 LEU A C 1
ATOM 1545 O O . LEU A 1 193 ? -5.328 6.916 -7.045 1.00 84.31 193 LEU A O 1
ATOM 1549 N N . LYS A 1 194 ? -4.908 8.123 -8.897 1.00 82.06 194 LYS A N 1
ATOM 1550 C CA . LYS A 1 194 ? -6.161 7.754 -9.563 1.00 82.06 194 LYS A CA 1
ATOM 1551 C C . LYS A 1 194 ? -6.186 6.268 -9.892 1.00 82.06 194 LYS A C 1
ATOM 1553 O O . LYS A 1 194 ? -7.231 5.664 -9.744 1.00 82.06 194 LYS A O 1
ATOM 1558 N N . ALA A 1 195 ? -5.061 5.674 -10.284 1.00 80.44 195 ALA A N 1
ATOM 1559 C CA . ALA A 1 195 ? -4.981 4.232 -10.518 1.00 80.44 195 ALA A CA 1
ATOM 1560 C C . ALA A 1 195 ? -5.210 3.424 -9.222 1.00 80.44 195 ALA A C 1
ATOM 1562 O O . ALA A 1 195 ? -5.959 2.451 -9.219 1.00 80.44 195 ALA A O 1
ATOM 1563 N N . LEU A 1 196 ? -4.636 3.874 -8.098 1.00 78.50 196 LEU A N 1
ATOM 1564 C CA . LEU A 1 196 ? -4.854 3.269 -6.775 1.00 78.50 196 LEU A CA 1
ATOM 1565 C C . LEU A 1 196 ? -6.294 3.423 -6.247 1.00 78.50 196 LEU A C 1
ATOM 1567 O O . LEU A 1 196 ? -6.719 2.610 -5.424 1.00 78.50 196 LEU A O 1
ATOM 1571 N N . ASP A 1 197 ? -7.011 4.461 -6.681 1.00 75.62 197 ASP A N 1
ATOM 1572 C CA . ASP A 1 197 ? -8.381 4.782 -6.257 1.00 75.62 197 ASP A CA 1
ATOM 1573 C C . ASP A 1 197 ? -9.452 4.160 -7.176 1.00 75.62 197 ASP A C 1
ATOM 1575 O O . ASP A 1 197 ? -10.426 3.576 -6.705 1.00 75.62 197 ASP A O 1
ATOM 1579 N N . ALA A 1 198 ? -9.257 4.242 -8.496 1.00 55.81 198 ALA A N 1
ATOM 1580 C CA . ALA A 1 198 ? -10.280 3.946 -9.497 1.00 55.81 198 ALA A CA 1
ATOM 1581 C C . ALA A 1 198 ? -10.355 2.472 -9.918 1.00 55.81 198 ALA A C 1
ATOM 1583 O O . ALA A 1 198 ? -11.433 2.029 -10.307 1.00 55.81 198 ALA A O 1
ATOM 1584 N N . GLU A 1 199 ? -9.258 1.709 -9.853 1.00 52.03 199 GLU A N 1
ATOM 1585 C CA . GLU A 1 199 ? -9.228 0.378 -10.486 1.00 52.03 199 GLU A CA 1
ATOM 1586 C C . GLU A 1 199 ? -8.833 -0.780 -9.587 1.00 52.03 199 GLU A C 1
ATOM 1588 O O . GLU A 1 199 ? -9.067 -1.919 -9.978 1.00 52.03 199 GLU A O 1
ATOM 1593 N N . PHE A 1 200 ? -8.391 -0.529 -8.351 1.00 53.16 200 PHE A N 1
ATOM 1594 C CA . PHE A 1 200 ? -7.695 -1.527 -7.541 1.00 53.16 200 PHE A CA 1
ATOM 1595 C C . PHE A 1 200 ? -6.457 -2.049 -8.293 1.00 53.16 200 PHE A C 1
ATOM 1597 O O . PHE A 1 200 ? -6.542 -2.522 -9.421 1.00 53.16 200 PHE A O 1
ATOM 1604 N N . ILE A 1 201 ? -5.314 -2.187 -7.630 1.00 62.88 201 ILE A N 1
ATOM 1605 C CA . ILE A 1 201 ? -4.350 -3.193 -8.122 1.00 62.88 201 ILE A CA 1
ATOM 1606 C C . ILE A 1 201 ? -4.866 -4.542 -7.607 1.00 62.88 201 ILE A C 1
ATOM 1608 O O . ILE A 1 201 ? -4.303 -5.112 -6.675 1.00 62.88 201 ILE A O 1
ATOM 1612 N N . GLY A 1 202 ? -6.050 -4.940 -8.093 1.00 65.31 202 GLY A N 1
ATOM 1613 C CA . GLY A 1 202 ? -6.993 -5.894 -7.496 1.00 65.31 202 GLY A CA 1
ATOM 1614 C C . GLY A 1 202 ? -6.779 -6.183 -6.008 1.00 65.31 202 GLY A C 1
ATOM 1615 O O . GLY A 1 202 ? -7.133 -5.374 -5.154 1.00 65.31 202 GLY A O 1
ATOM 1616 N N . ASP A 1 203 ? -6.225 -7.356 -5.690 1.00 74.38 203 ASP A N 1
ATOM 1617 C CA . ASP A 1 203 ? -6.046 -7.849 -4.317 1.00 74.38 203 ASP A CA 1
ATOM 1618 C C . ASP A 1 203 ? -4.752 -7.345 -3.623 1.00 74.38 203 ASP A C 1
ATOM 1620 O O . ASP A 1 203 ? -4.411 -7.862 -2.561 1.00 74.38 203 ASP A O 1
ATOM 1624 N N . VAL A 1 204 ? -4.001 -6.386 -4.190 1.00 86.75 204 VAL A N 1
ATOM 1625 C CA . VAL A 1 204 ? -2.693 -5.932 -3.661 1.00 86.75 204 VAL A CA 1
ATOM 1626 C C . VAL A 1 204 ? -2.807 -4.711 -2.757 1.00 86.75 204 VAL A C 1
ATOM 1628 O O . VAL A 1 204 ? -2.370 -4.759 -1.605 1.00 86.75 204 VAL A O 1
ATOM 1631 N N . ALA A 1 205 ? -3.313 -3.595 -3.284 1.00 88.38 205 ALA A N 1
ATOM 1632 C CA . ALA A 1 205 ? -3.301 -2.316 -2.583 1.00 88.38 205 ALA A CA 1
ATOM 1633 C C . ALA A 1 205 ? -4.360 -1.339 -3.102 1.00 88.38 205 ALA A C 1
ATOM 1635 O O . ALA A 1 205 ? -4.829 -1.447 -4.238 1.00 88.38 205 ALA A O 1
ATOM 1636 N N . ARG A 1 206 ? -4.682 -0.356 -2.257 1.00 86.25 206 ARG A N 1
ATOM 1637 C CA . ARG A 1 206 ? -5.617 0.745 -2.517 1.00 86.25 206 ARG A CA 1
ATOM 1638 C C . ARG A 1 206 ? -5.091 2.068 -1.987 1.00 86.25 206 ARG A C 1
ATOM 1640 O O . ARG A 1 206 ? -4.191 2.085 -1.152 1.00 86.25 206 ARG A O 1
ATOM 1647 N N . LEU A 1 207 ? -5.691 3.168 -2.428 1.00 84.50 207 LEU A N 1
ATOM 1648 C CA . LEU A 1 207 ? -5.471 4.468 -1.807 1.00 84.50 207 LEU A CA 1
ATOM 1649 C C . LEU A 1 207 ? -6.192 4.549 -0.451 1.00 84.50 207 LEU A C 1
ATOM 1651 O O . LEU A 1 207 ? -7.378 4.236 -0.350 1.00 84.50 207 LEU A O 1
ATOM 1655 N N . GLY A 1 208 ? -5.462 4.933 0.591 1.00 80.94 208 GLY A N 1
ATOM 1656 C CA . GLY A 1 208 ? -5.997 5.205 1.920 1.00 80.94 208 GLY A CA 1
ATOM 1657 C C . GLY A 1 208 ? -6.002 6.689 2.261 1.00 80.94 208 GLY A C 1
ATOM 1658 O O . GLY A 1 208 ? -5.991 7.564 1.392 1.00 80.94 208 GLY A O 1
ATOM 1659 N N . ASP A 1 209 ? -6.007 6.959 3.560 1.00 80.19 209 ASP A N 1
ATOM 1660 C CA . ASP A 1 209 ? -5.939 8.304 4.115 1.00 80.19 209 ASP A CA 1
ATOM 1661 C C . ASP A 1 209 ? -4.648 9.025 3.691 1.00 80.19 209 ASP A C 1
ATOM 1663 O O . ASP A 1 209 ? -3.587 8.413 3.558 1.00 80.19 209 ASP A O 1
ATOM 1667 N N . GLY A 1 210 ? -4.735 10.336 3.460 1.00 79.50 210 GLY A N 1
ATOM 1668 C CA . GLY A 1 210 ? -3.571 11.161 3.115 1.00 79.50 210 GLY A CA 1
ATOM 1669 C C . GLY A 1 210 ? -2.858 10.815 1.796 1.00 79.50 210 GLY A C 1
ATOM 1670 O O . GLY A 1 210 ? -1.688 11.163 1.644 1.00 79.50 210 GLY A O 1
ATOM 1671 N N . GLU A 1 211 ? -3.536 10.161 0.845 1.00 78.38 211 GLU A N 1
ATOM 1672 C CA . GLU A 1 211 ? -2.957 9.671 -0.421 1.00 78.38 211 GLU A CA 1
ATOM 1673 C C . GLU A 1 211 ? -1.888 8.563 -0.246 1.00 78.38 211 GLU A C 1
ATOM 1675 O O . GLU A 1 211 ? -1.043 8.360 -1.125 1.00 78.38 211 GLU A O 1
ATOM 1680 N N . GLU A 1 212 ? -1.896 7.836 0.877 1.00 81.81 212 GLU A N 1
ATOM 1681 C CA . GLU A 1 212 ? -0.952 6.741 1.122 1.00 81.81 212 GLU A CA 1
ATOM 1682 C C . GLU A 1 212 ? -1.473 5.394 0.588 1.00 81.81 212 GLU A C 1
ATOM 1684 O O . GLU A 1 212 ? -2.660 5.088 0.724 1.00 81.81 212 GLU A O 1
ATOM 1689 N N . PRO A 1 213 ? -0.615 4.545 -0.010 1.00 84.62 213 PRO A N 1
ATOM 1690 C CA . PRO A 1 213 ? -1.020 3.212 -0.435 1.00 84.62 213 PRO A CA 1
ATOM 1691 C C . PRO A 1 213 ? -1.212 2.287 0.777 1.00 84.62 213 PRO A C 1
ATOM 1693 O O . PRO A 1 213 ? -0.280 2.012 1.533 1.00 84.62 213 PRO A O 1
ATOM 1696 N N . VAL A 1 214 ? -2.415 1.743 0.927 1.00 86.12 214 VAL A N 1
ATOM 1697 C CA . VAL A 1 214 ? -2.768 0.738 1.930 1.00 86.12 214 VAL A CA 1
ATOM 1698 C C . VAL A 1 214 ? -2.712 -0.640 1.287 1.00 86.12 214 VAL A C 1
ATOM 1700 O O . VAL A 1 214 ? -3.379 -0.907 0.291 1.00 86.12 214 VAL A O 1
ATOM 1703 N N . LEU A 1 215 ? -1.902 -1.520 1.866 1.00 89.44 215 LEU A N 1
ATOM 1704 C CA . LEU A 1 215 ? -1.699 -2.889 1.399 1.00 89.44 215 LEU A CA 1
ATOM 1705 C C . LEU A 1 215 ? -2.833 -3.795 1.905 1.00 89.44 215 LEU A C 1
ATOM 1707 O O . LEU A 1 215 ? -3.329 -3.604 3.021 1.00 89.44 215 LEU A O 1
ATOM 1711 N N . ASN A 1 216 ? -3.237 -4.777 1.098 1.00 89.94 216 ASN A N 1
ATOM 1712 C CA . ASN A 1 216 ? -4.170 -5.816 1.518 1.00 89.94 216 ASN A CA 1
ATOM 1713 C C . ASN A 1 216 ? -3.643 -6.510 2.788 1.00 89.94 216 ASN A C 1
ATOM 1715 O O . ASN A 1 216 ? -2.544 -7.065 2.756 1.00 89.94 216 ASN A O 1
ATOM 1719 N N . PRO A 1 217 ? -4.403 -6.514 3.897 1.00 89.00 217 PRO A N 1
ATOM 1720 C CA . PRO A 1 217 ? -3.951 -7.099 5.162 1.00 89.00 217 PRO A CA 1
ATOM 1721 C C . PRO A 1 217 ? -3.595 -8.590 5.055 1.00 89.00 217 PRO A C 1
ATOM 1723 O O . PRO A 1 217 ? -2.792 -9.080 5.838 1.00 89.00 217 PRO A O 1
ATOM 1726 N N . LEU A 1 218 ? -4.154 -9.316 4.081 1.00 91.00 218 LEU A N 1
ATOM 1727 C CA . LEU A 1 218 ? -3.872 -10.739 3.879 1.00 91.00 218 LEU A CA 1
ATOM 1728 C C . LEU A 1 218 ? -2.544 -11.014 3.160 1.00 91.00 218 LEU A C 1
ATOM 1730 O O . LEU A 1 218 ? -2.164 -12.176 3.030 1.00 91.00 218 LEU A O 1
ATOM 1734 N N . LEU A 1 219 ? -1.854 -9.988 2.662 1.00 91.31 219 LEU A N 1
ATOM 1735 C CA . LEU A 1 219 ? -0.545 -10.125 2.031 1.00 91.31 219 LEU A CA 1
ATOM 1736 C C . LEU A 1 219 ? 0.559 -9.781 3.029 1.00 91.31 219 LEU A C 1
ATOM 1738 O O . LEU A 1 219 ? 0.592 -8.679 3.574 1.00 91.31 219 LEU A O 1
ATOM 1742 N N . ASP A 1 220 ? 1.525 -10.686 3.196 1.00 90.06 220 ASP A N 1
ATOM 1743 C CA . ASP A 1 220 ? 2.756 -10.370 3.921 1.00 90.06 220 ASP A CA 1
ATOM 1744 C C . ASP A 1 220 ? 3.602 -9.373 3.101 1.00 90.06 220 ASP A C 1
ATOM 1746 O O . ASP A 1 220 ? 4.054 -9.707 1.996 1.00 90.06 220 ASP A O 1
ATOM 1750 N N . PRO A 1 221 ? 3.897 -8.165 3.626 1.00 90.88 221 PRO A N 1
ATOM 1751 C CA . PRO A 1 221 ? 4.746 -7.202 2.935 1.00 90.88 221 PRO A CA 1
ATOM 1752 C C . PRO A 1 221 ? 6.143 -7.751 2.613 1.00 90.88 221 PRO A C 1
ATOM 1754 O O . PRO A 1 221 ? 6.744 -7.350 1.614 1.00 90.88 221 PRO A O 1
ATOM 1757 N N . MET A 1 222 ? 6.700 -8.651 3.434 1.00 93.19 222 MET A N 1
ATOM 1758 C CA . MET A 1 222 ? 8.021 -9.232 3.176 1.00 93.19 222 MET A CA 1
ATOM 1759 C C . MET A 1 222 ? 7.991 -10.274 2.059 1.00 93.19 222 MET A C 1
ATOM 1761 O O . MET A 1 222 ? 8.912 -10.311 1.239 1.00 93.19 222 MET A O 1
ATOM 1765 N N . GLU A 1 223 ? 6.973 -11.130 2.012 1.00 95.62 223 GLU A N 1
ATOM 1766 C CA . GLU A 1 223 ? 6.716 -12.025 0.881 1.00 95.62 223 GLU A CA 1
ATOM 1767 C C . GLU A 1 223 ? 6.499 -11.234 -0.415 1.00 95.62 223 GLU A C 1
ATOM 1769 O O . GLU A 1 223 ? 7.204 -11.477 -1.394 1.00 95.62 223 GLU A O 1
ATOM 1774 N N . LEU A 1 224 ? 5.641 -10.207 -0.393 1.00 95.19 224 LEU A N 1
ATOM 1775 C CA . LEU A 1 224 ? 5.352 -9.372 -1.563 1.00 95.19 224 LEU A CA 1
ATOM 1776 C C . LEU A 1 224 ? 6.613 -8.717 -2.138 1.00 95.19 224 LEU A C 1
ATOM 1778 O O . LEU A 1 224 ? 6.858 -8.770 -3.342 1.00 95.19 224 LEU A O 1
ATOM 1782 N N . ARG A 1 225 ? 7.468 -8.150 -1.278 1.00 96.06 225 ARG A N 1
ATOM 1783 C CA . ARG A 1 225 ? 8.754 -7.566 -1.699 1.00 96.06 225 ARG A CA 1
ATOM 1784 C C . ARG A 1 225 ? 9.692 -8.596 -2.323 1.00 96.06 225 ARG A C 1
ATOM 1786 O O . ARG A 1 225 ? 10.389 -8.272 -3.284 1.00 96.06 225 ARG A O 1
ATOM 1793 N N . ARG A 1 226 ? 9.759 -9.807 -1.756 1.00 96.56 226 ARG A N 1
ATOM 1794 C CA . ARG A 1 226 ? 10.621 -10.888 -2.259 1.00 96.56 226 ARG A CA 1
ATOM 1795 C C . ARG A 1 226 ? 10.164 -11.353 -3.636 1.00 96.56 226 ARG A C 1
ATOM 1797 O O . ARG A 1 226 ? 11.001 -11.436 -4.533 1.00 96.56 226 ARG A O 1
ATOM 1804 N N . GLU A 1 227 ? 8.866 -11.581 -3.814 1.00 97.19 227 GLU A N 1
ATOM 1805 C CA . GLU A 1 227 ? 8.317 -12.000 -5.105 1.00 97.19 227 GLU A CA 1
ATOM 1806 C C . GLU A 1 227 ? 8.438 -10.893 -6.162 1.00 97.19 227 GLU A C 1
ATOM 1808 O O . GLU A 1 227 ? 8.890 -11.177 -7.268 1.00 97.19 227 GLU A O 1
ATOM 1813 N N . LEU A 1 228 ? 8.190 -9.620 -5.821 1.00 96.50 228 LEU A N 1
ATOM 1814 C CA . LEU A 1 228 ? 8.434 -8.498 -6.742 1.00 96.50 228 LEU A CA 1
ATOM 1815 C C . LEU A 1 228 ? 9.897 -8.432 -7.203 1.00 96.50 228 LEU A C 1
ATOM 1817 O O . LEU A 1 228 ? 10.154 -8.278 -8.394 1.00 96.50 228 LEU A O 1
ATOM 1821 N N . ILE A 1 229 ? 10.866 -8.578 -6.289 1.00 96.56 229 ILE A N 1
ATOM 1822 C CA . ILE A 1 229 ? 12.296 -8.615 -6.651 1.00 96.56 229 ILE A CA 1
ATOM 1823 C C . ILE A 1 229 ? 12.595 -9.797 -7.574 1.00 96.56 229 ILE A C 1
ATOM 1825 O O . ILE A 1 229 ? 13.323 -9.630 -8.547 1.00 96.56 229 ILE A O 1
ATOM 1829 N N . LYS A 1 230 ? 12.055 -10.980 -7.273 1.00 96.75 230 LYS A N 1
ATOM 1830 C CA . LYS A 1 230 ? 12.290 -12.201 -8.047 1.00 96.75 230 LYS A CA 1
ATOM 1831 C C . LYS A 1 230 ? 11.737 -12.089 -9.468 1.00 96.75 230 LYS A C 1
ATOM 1833 O O . LYS A 1 230 ? 12.472 -12.369 -10.412 1.00 96.75 230 LYS A O 1
ATOM 1838 N N . ILE A 1 231 ? 10.485 -11.650 -9.620 1.00 96.69 231 ILE A N 1
ATOM 1839 C CA . ILE A 1 231 ? 9.853 -11.426 -10.930 1.00 96.69 231 ILE A CA 1
ATOM 1840 C C . ILE A 1 231 ? 10.674 -10.403 -11.715 1.00 96.69 231 ILE A C 1
ATOM 1842 O O . ILE A 1 231 ? 11.081 -10.662 -12.845 1.00 96.69 231 ILE A O 1
ATOM 1846 N N . LYS A 1 232 ? 11.009 -9.276 -11.080 1.00 96.38 232 LYS A N 1
ATOM 1847 C CA . LYS A 1 232 ? 11.749 -8.200 -11.733 1.00 96.38 232 LYS A CA 1
ATOM 1848 C C . LYS A 1 232 ? 13.167 -8.604 -12.127 1.00 96.38 232 LYS A C 1
ATOM 1850 O O . LYS A 1 232 ? 13.599 -8.228 -13.210 1.00 96.38 232 LYS A O 1
ATOM 1855 N N . ASP A 1 233 ? 13.891 -9.363 -11.299 1.00 97.25 233 ASP A N 1
ATOM 1856 C CA . ASP A 1 233 ? 15.218 -9.903 -11.647 1.00 97.25 233 ASP A CA 1
ATOM 1857 C C . ASP A 1 233 ? 15.122 -10.883 -12.821 1.00 97.25 233 ASP A C 1
ATOM 1859 O O . ASP A 1 233 ? 15.916 -10.798 -13.752 1.00 97.25 233 ASP A O 1
ATOM 1863 N N . SER A 1 234 ? 14.120 -11.769 -12.816 1.00 96.38 234 SER A N 1
ATOM 1864 C CA . SER A 1 234 ? 13.884 -12.715 -13.912 1.00 96.38 234 SER A CA 1
ATOM 1865 C C . SER A 1 234 ? 13.636 -11.991 -15.237 1.00 96.38 234 SER A C 1
ATOM 1867 O O . SER A 1 234 ? 14.358 -12.224 -16.204 1.00 96.38 234 SER A O 1
ATOM 1869 N N . MET A 1 235 ? 12.688 -11.052 -15.262 1.00 95.81 235 MET A N 1
ATOM 1870 C CA . MET A 1 235 ? 12.368 -10.270 -16.461 1.00 95.81 235 MET A CA 1
ATOM 1871 C C . MET A 1 235 ? 13.530 -9.360 -16.883 1.00 95.81 235 MET A C 1
ATOM 1873 O O . MET A 1 235 ? 13.802 -9.208 -18.066 1.00 95.81 235 MET A O 1
ATOM 1877 N N . SER A 1 236 ? 14.298 -8.805 -15.937 1.00 95.69 236 SER A N 1
ATOM 1878 C CA . SER A 1 236 ? 15.499 -8.018 -16.264 1.00 95.69 236 SER A CA 1
ATOM 1879 C C . SER A 1 236 ? 16.579 -8.867 -16.947 1.00 95.69 236 SER A C 1
ATOM 1881 O O . SER A 1 236 ? 17.286 -8.374 -17.825 1.00 95.69 236 SER A O 1
ATOM 1883 N N . ARG A 1 237 ? 16.728 -10.141 -16.556 1.00 95.38 237 ARG A N 1
ATOM 1884 C CA . ARG A 1 237 ? 17.649 -11.089 -17.208 1.00 95.38 237 ARG A CA 1
ATOM 1885 C C . ARG A 1 237 ? 17.163 -11.492 -18.594 1.00 95.38 237 ARG A C 1
ATOM 1887 O O . ARG A 1 237 ? 17.987 -11.627 -19.493 1.00 95.38 237 ARG A O 1
ATOM 1894 N N . GLU A 1 238 ? 15.858 -11.658 -18.771 1.00 93.75 238 GLU A N 1
ATOM 1895 C CA . GLU A 1 238 ? 15.257 -11.902 -20.083 1.00 93.75 238 GLU A CA 1
ATOM 1896 C C . GLU A 1 238 ? 15.464 -10.705 -21.016 1.00 93.75 238 GLU A C 1
ATOM 1898 O O . GLU A 1 238 ? 15.977 -10.870 -22.121 1.00 93.75 238 GLU A O 1
ATOM 1903 N N . LEU A 1 239 ? 15.182 -9.493 -20.530 1.00 92.62 239 LEU A N 1
ATOM 1904 C CA . LEU A 1 239 ? 15.424 -8.248 -21.254 1.00 92.62 239 LEU A CA 1
ATOM 1905 C C . LEU A 1 239 ? 16.899 -8.106 -21.642 1.00 92.62 239 LEU A C 1
ATOM 1907 O O . LEU A 1 239 ? 17.220 -7.773 -22.779 1.00 92.62 239 LEU A O 1
ATOM 1911 N N . ARG A 1 240 ? 17.817 -8.449 -20.730 1.00 93.06 240 ARG A N 1
ATOM 1912 C CA . ARG A 1 240 ? 19.252 -8.508 -21.030 1.00 93.06 240 ARG A CA 1
ATOM 1913 C C . ARG A 1 240 ? 19.555 -9.467 -22.182 1.00 93.06 240 ARG A C 1
ATOM 1915 O O . ARG A 1 240 ? 20.346 -9.128 -23.058 1.00 93.06 240 ARG A O 1
ATOM 1922 N N . GLY A 1 241 ? 18.972 -10.666 -22.139 1.00 90.75 241 GLY A N 1
ATOM 1923 C CA . GLY A 1 241 ? 19.146 -11.695 -23.161 1.00 90.75 241 GLY A CA 1
ATOM 1924 C C . GLY A 1 241 ? 18.629 -11.242 -24.524 1.00 90.75 241 GLY A C 1
ATOM 1925 O O . GLY A 1 241 ? 19.320 -11.437 -25.517 1.00 90.75 241 GLY A O 1
ATOM 1926 N N . ARG A 1 242 ? 17.471 -10.569 -24.555 1.00 89.38 242 ARG A N 1
ATOM 1927 C CA . ARG A 1 242 ? 16.888 -9.972 -25.767 1.00 89.38 242 ARG A CA 1
ATOM 1928 C C . ARG A 1 242 ? 17.767 -8.886 -26.375 1.00 89.38 242 ARG A C 1
ATOM 1930 O O . ARG A 1 242 ? 17.904 -8.846 -27.588 1.00 89.38 242 ARG A O 1
ATOM 1937 N N . ILE A 1 243 ? 18.366 -8.033 -25.544 1.00 88.31 243 ILE A N 1
ATOM 1938 C CA . ILE A 1 243 ? 19.270 -6.978 -26.021 1.00 88.31 243 ILE A CA 1
ATOM 1939 C C . ILE A 1 243 ? 20.633 -7.556 -26.445 1.00 88.31 243 ILE A C 1
ATOM 1941 O O . ILE A 1 243 ? 21.338 -6.958 -27.246 1.00 88.31 243 ILE A O 1
ATOM 1945 N N . GLY A 1 244 ? 21.015 -8.733 -25.938 1.00 84.25 244 GLY A N 1
ATOM 1946 C CA . GLY A 1 244 ? 22.299 -9.360 -26.262 1.00 84.25 244 GLY A CA 1
ATOM 1947 C C . GLY A 1 244 ? 23.488 -8.746 -25.515 1.00 84.25 244 GLY A C 1
ATOM 1948 O O . GLY A 1 244 ? 24.626 -8.854 -25.958 1.00 84.25 244 GLY A O 1
ATOM 1949 N N . ILE A 1 245 ? 23.257 -8.107 -24.361 1.00 83.62 245 ILE A N 1
ATOM 1950 C CA . ILE A 1 245 ? 24.301 -7.333 -23.670 1.00 83.62 245 ILE A CA 1
ATOM 1951 C C . ILE A 1 245 ? 25.311 -8.252 -22.973 1.00 83.62 245 ILE A C 1
ATOM 1953 O O . ILE A 1 245 ? 25.007 -8.949 -21.987 1.00 83.62 245 ILE A O 1
ATOM 1957 N N . HIS A 1 246 ? 26.562 -8.158 -23.411 1.00 76.38 246 HIS A N 1
ATOM 1958 C CA . HIS A 1 246 ? 27.712 -8.755 -22.743 1.00 76.38 246 HIS A CA 1
ATOM 1959 C C . HIS A 1 246 ? 28.198 -7.857 -21.589 1.00 76.38 246 HIS A C 1
ATOM 1961 O O . HIS A 1 246 ? 28.270 -6.641 -21.717 1.00 76.38 246 HIS A O 1
ATOM 1967 N N . GLY A 1 247 ? 28.494 -8.448 -20.427 1.00 76.44 247 GLY A N 1
ATOM 1968 C CA . GLY A 1 247 ? 28.911 -7.699 -19.235 1.00 76.44 247 GLY A CA 1
ATOM 1969 C C . GLY A 1 247 ? 28.563 -8.386 -17.916 1.00 76.44 247 GLY A C 1
ATOM 1970 O O . GLY A 1 247 ? 27.884 -9.420 -17.888 1.00 76.44 247 GLY A O 1
ATOM 1971 N N . GLU A 1 248 ? 29.027 -7.808 -16.808 1.00 87.38 248 GLU A N 1
ATOM 1972 C CA . GLU A 1 248 ? 28.646 -8.263 -15.472 1.00 87.38 248 GLU A CA 1
ATOM 1973 C C . GLU A 1 248 ? 27.234 -7.767 -15.146 1.00 87.38 248 GLU A C 1
ATOM 1975 O O . GLU A 1 248 ? 26.953 -6.566 -15.186 1.00 87.38 248 GLU A O 1
ATOM 1980 N N . TYR A 1 249 ? 26.343 -8.708 -14.833 1.00 93.69 249 TYR A N 1
ATOM 1981 C CA . TYR A 1 249 ? 24.976 -8.421 -14.419 1.00 93.69 249 TYR A CA 1
ATOM 1982 C C . TYR A 1 249 ? 24.836 -8.569 -12.910 1.00 93.69 249 TYR A C 1
ATOM 1984 O O . TYR A 1 249 ? 25.156 -9.621 -12.352 1.00 93.69 249 TYR A O 1
ATOM 1992 N N . ALA A 1 250 ? 24.246 -7.564 -12.272 1.00 94.94 250 ALA A N 1
ATOM 1993 C CA . ALA A 1 250 ? 23.812 -7.646 -10.888 1.00 94.94 250 ALA A CA 1
ATOM 1994 C C . ALA A 1 250 ? 22.444 -6.987 -10.713 1.00 94.94 250 ALA A C 1
ATOM 1996 O O . ALA A 1 250 ? 22.177 -5.921 -11.264 1.00 94.94 250 ALA A O 1
ATOM 1997 N N . PHE A 1 251 ? 21.580 -7.574 -9.885 1.00 95.75 251 PHE A N 1
ATOM 1998 C CA . PHE A 1 251 ? 20.327 -6.921 -9.520 1.00 95.75 251 PHE A CA 1
ATOM 1999 C C . PHE A 1 251 ? 20.582 -5.819 -8.486 1.00 95.75 251 PHE A C 1
ATOM 2001 O O . PHE A 1 251 ? 20.990 -6.084 -7.349 1.00 95.75 251 PHE A O 1
ATOM 2008 N N . ASN A 1 252 ? 20.324 -4.565 -8.852 1.00 94.81 252 ASN A N 1
ATOM 2009 C CA . ASN A 1 252 ? 20.492 -3.441 -7.944 1.00 94.81 252 ASN A CA 1
ATOM 2010 C C . ASN A 1 252 ? 19.278 -3.335 -7.012 1.00 94.81 252 ASN A C 1
ATOM 2012 O O . ASN A 1 252 ? 18.230 -2.832 -7.404 1.00 94.81 252 ASN A O 1
ATOM 2016 N N . LYS A 1 253 ? 19.421 -3.746 -5.747 1.00 91.31 253 LYS A N 1
ATOM 2017 C CA . LYS A 1 253 ? 18.326 -3.713 -4.753 1.00 91.31 253 LYS A CA 1
ATOM 2018 C C . LYS A 1 253 ? 17.832 -2.303 -4.391 1.00 91.31 253 LYS A C 1
ATOM 2020 O O . LYS A 1 253 ? 16.720 -2.173 -3.889 1.00 91.31 253 LYS A O 1
ATOM 2025 N N . SER A 1 254 ? 18.638 -1.258 -4.606 1.00 89.69 254 SER A N 1
ATOM 2026 C CA . SER A 1 254 ? 18.274 0.128 -4.262 1.00 89.69 254 SER A CA 1
ATOM 2027 C C . SER A 1 254 ? 17.319 0.739 -5.288 1.00 89.69 254 SER A C 1
ATOM 2029 O O . SER A 1 254 ? 16.322 1.364 -4.918 1.00 89.69 254 SER A O 1
ATOM 2031 N N . ILE A 1 255 ? 17.623 0.534 -6.572 1.00 91.12 255 ILE A N 1
ATOM 2032 C CA . ILE A 1 255 ? 16.815 0.995 -7.712 1.00 91.12 255 ILE A CA 1
ATOM 2033 C C . ILE A 1 255 ? 15.744 -0.045 -8.077 1.00 91.12 255 ILE A C 1
ATOM 2035 O O . ILE A 1 255 ? 14.709 0.307 -8.632 1.00 91.12 255 ILE A O 1
ATOM 2039 N N . ARG A 1 256 ? 15.974 -1.309 -7.696 1.00 94.19 256 ARG A N 1
ATOM 2040 C CA . ARG A 1 256 ? 15.168 -2.491 -8.022 1.00 94.19 256 ARG A CA 1
ATOM 2041 C C . ARG A 1 256 ? 15.071 -2.675 -9.530 1.00 94.19 256 ARG A C 1
ATOM 2043 O O . ARG A 1 256 ? 13.983 -2.672 -10.076 1.00 94.19 256 ARG A O 1
ATOM 2050 N N . CYS A 1 257 ? 16.216 -2.801 -10.185 1.00 95.69 257 CYS A N 1
ATOM 2051 C CA . CYS A 1 257 ? 16.329 -3.152 -11.600 1.00 95.69 257 CYS A CA 1
ATOM 2052 C C . CYS A 1 257 ? 17.572 -4.020 -11.804 1.00 95.69 257 CYS A C 1
ATOM 2054 O O . CYS A 1 257 ? 18.513 -3.952 -10.999 1.00 95.69 257 CYS A O 1
ATOM 2056 N N . GLY A 1 258 ? 17.602 -4.791 -12.889 1.00 96.25 258 GLY A N 1
ATOM 2057 C CA . GLY A 1 258 ? 18.847 -5.380 -13.365 1.00 96.25 258 GLY A CA 1
ATOM 2058 C C . GLY A 1 258 ? 19.836 -4.282 -13.748 1.00 96.25 258 GLY A C 1
ATOM 2059 O O . GLY A 1 258 ? 19.440 -3.259 -14.300 1.00 96.25 258 GLY A O 1
ATOM 2060 N N . ALA A 1 259 ? 21.111 -4.453 -13.427 1.00 95.50 259 ALA A N 1
ATOM 2061 C CA . ALA A 1 259 ? 22.170 -3.527 -13.799 1.00 95.50 259 ALA A CA 1
ATOM 2062 C C . ALA A 1 259 ? 23.253 -4.290 -14.553 1.00 95.50 259 ALA A C 1
ATOM 2064 O O . ALA A 1 259 ? 23.802 -5.261 -14.029 1.00 95.50 259 ALA A O 1
ATOM 2065 N N . THR A 1 260 ? 23.561 -3.829 -15.761 1.00 94.19 260 THR A N 1
ATOM 2066 C CA . THR A 1 260 ? 24.685 -4.323 -16.553 1.00 94.19 260 THR A CA 1
ATOM 2067 C C . THR A 1 260 ? 25.754 -3.243 -16.596 1.00 94.19 260 THR A C 1
ATOM 2069 O O . THR A 1 260 ? 25.510 -2.136 -17.083 1.00 94.19 260 THR A O 1
ATOM 2072 N N . TYR A 1 261 ? 26.923 -3.549 -16.039 1.00 90.00 261 TYR A N 1
ATOM 2073 C CA . TYR A 1 261 ? 28.061 -2.633 -16.026 1.00 90.00 261 TYR A CA 1
ATOM 2074 C C . TYR A 1 261 ? 28.859 -2.811 -17.310 1.00 90.00 261 TYR A C 1
ATOM 2076 O O . TYR A 1 261 ? 29.259 -3.928 -17.642 1.00 90.00 261 TYR A O 1
ATOM 2084 N N . MET A 1 262 ? 29.089 -1.709 -18.019 1.00 85.94 262 MET A N 1
ATOM 2085 C CA . MET A 1 262 ? 29.806 -1.704 -19.288 1.00 85.94 262 MET A CA 1
ATOM 2086 C C . MET A 1 262 ? 31.057 -0.843 -19.189 1.00 85.94 262 MET A C 1
ATOM 2088 O O . MET A 1 262 ? 31.034 0.281 -18.676 1.00 85.94 262 MET A O 1
ATOM 2092 N N . LEU A 1 263 ? 32.154 -1.406 -19.685 1.00 82.31 263 LEU A N 1
ATOM 2093 C CA . LEU A 1 263 ? 33.440 -0.746 -19.813 1.00 82.31 263 LEU A CA 1
ATOM 2094 C C . LEU A 1 263 ? 33.751 -0.630 -21.304 1.00 82.31 263 LEU A C 1
ATOM 2096 O O . LEU A 1 263 ? 33.950 -1.642 -21.968 1.00 82.31 263 LEU A O 1
ATOM 2100 N N . PHE A 1 264 ? 33.777 0.599 -21.811 1.00 77.75 264 PHE A N 1
ATOM 2101 C CA . PHE A 1 264 ? 34.041 0.884 -23.222 1.00 77.75 264 PHE A CA 1
ATOM 2102 C C . PHE A 1 264 ? 35.524 1.200 -23.462 1.00 77.75 264 PHE A C 1
ATOM 2104 O O . PHE A 1 264 ? 36.083 0.872 -24.502 1.00 77.75 264 PHE A O 1
ATOM 2111 N N . SER A 1 265 ? 36.188 1.820 -22.480 1.00 75.06 265 SER A N 1
ATOM 2112 C CA . SER A 1 265 ? 37.638 2.071 -22.462 1.00 75.06 265 SER A CA 1
ATOM 2113 C C . SER A 1 265 ? 38.133 2.287 -21.025 1.00 75.06 265 SER A C 1
ATOM 2115 O O . SER A 1 265 ? 37.320 2.358 -20.103 1.00 75.06 265 SER A O 1
ATOM 2117 N N . GLU A 1 266 ? 39.447 2.455 -20.816 1.00 68.31 266 GLU A N 1
ATOM 2118 C CA . GLU A 1 266 ? 40.044 2.701 -19.485 1.00 68.31 266 GLU A CA 1
ATOM 2119 C C . GLU A 1 266 ? 39.382 3.861 -18.716 1.00 68.31 266 GLU A C 1
ATOM 2121 O O . GLU A 1 266 ? 39.285 3.815 -17.491 1.00 68.31 266 GLU A O 1
ATOM 2126 N N . ASN A 1 267 ? 38.869 4.870 -19.433 1.00 69.44 267 ASN A N 1
ATOM 2127 C CA . ASN A 1 267 ? 38.252 6.063 -18.847 1.00 69.44 267 ASN A CA 1
ATOM 2128 C C . ASN A 1 267 ? 36.751 6.214 -19.152 1.00 69.44 267 ASN A C 1
ATOM 2130 O O . ASN A 1 267 ? 36.138 7.177 -18.684 1.00 69.44 267 ASN A O 1
ATOM 2134 N N . ARG A 1 268 ? 36.136 5.300 -19.919 1.00 76.38 268 ARG A N 1
ATOM 2135 C CA . ARG A 1 268 ? 34.700 5.353 -20.250 1.00 76.38 268 ARG A CA 1
ATOM 2136 C C . ARG A 1 268 ? 33.977 4.129 -19.721 1.00 76.38 268 ARG A C 1
ATOM 2138 O O . ARG A 1 268 ? 34.207 3.001 -20.153 1.00 76.38 268 ARG A O 1
ATOM 2145 N N . ARG A 1 269 ? 33.071 4.392 -18.784 1.00 84.75 269 ARG A N 1
ATOM 2146 C CA . ARG A 1 269 ? 32.204 3.403 -18.149 1.00 84.75 269 ARG A CA 1
ATOM 2147 C C . ARG A 1 269 ? 30.769 3.894 -18.177 1.00 84.75 269 ARG A C 1
ATOM 2149 O O . ARG A 1 269 ? 30.523 5.081 -17.964 1.00 84.75 269 ARG A O 1
ATOM 2156 N N . GLY A 1 270 ? 29.846 2.971 -18.373 1.00 89.19 270 GLY A N 1
ATOM 2157 C CA . GLY A 1 270 ? 28.417 3.233 -18.343 1.00 89.19 270 GLY A CA 1
ATOM 2158 C C . GLY A 1 270 ? 27.674 2.115 -17.634 1.00 89.19 270 GLY A C 1
ATOM 2159 O O . GLY A 1 270 ? 28.205 1.027 -17.399 1.00 89.19 270 GLY A O 1
ATOM 2160 N N . ILE A 1 271 ? 26.436 2.400 -17.251 1.00 92.69 271 ILE A N 1
ATOM 2161 C CA . ILE A 1 271 ? 25.560 1.417 -16.618 1.00 92.69 271 ILE A CA 1
ATOM 2162 C C . ILE A 1 271 ? 24.266 1.369 -17.413 1.00 92.69 271 ILE A C 1
ATOM 2164 O O . ILE A 1 271 ? 23.638 2.404 -17.626 1.00 92.69 271 ILE A O 1
ATOM 2168 N N . MET A 1 272 ? 23.841 0.174 -17.807 1.00 94.69 272 MET A N 1
ATOM 2169 C CA . MET A 1 272 ? 22.496 -0.023 -18.334 1.00 94.69 272 MET A CA 1
ATOM 2170 C C . MET A 1 272 ? 21.613 -0.639 -17.259 1.00 94.69 272 MET A C 1
ATOM 2172 O O . MET A 1 272 ? 21.876 -1.743 -16.780 1.00 94.69 272 MET A O 1
ATOM 2176 N N . PHE A 1 273 ? 20.582 0.100 -16.856 1.00 96.25 273 PHE A N 1
ATOM 2177 C CA . PHE A 1 273 ? 19.536 -0.403 -15.980 1.00 96.25 273 PHE A CA 1
ATOM 2178 C C . PHE A 1 273 ? 18.425 -1.008 -16.822 1.00 96.25 273 PHE A C 1
ATOM 2180 O O . PHE A 1 273 ? 17.842 -0.331 -17.659 1.00 96.25 273 PHE A O 1
ATOM 2187 N N . LEU A 1 274 ? 18.136 -2.275 -16.568 1.00 96.19 274 LEU A N 1
ATOM 2188 C CA . LEU A 1 274 ? 17.100 -3.056 -17.220 1.00 96.19 274 LEU A CA 1
ATOM 2189 C C . LEU A 1 274 ? 15.911 -3.110 -16.263 1.00 96.19 274 LEU A C 1
ATOM 2191 O O . LEU A 1 274 ? 15.971 -3.773 -15.226 1.00 96.19 274 LEU A O 1
ATOM 2195 N N . CYS A 1 275 ? 14.879 -2.327 -16.560 1.00 95.62 275 CYS A N 1
ATOM 2196 C CA . CYS A 1 275 ? 13.734 -2.104 -15.691 1.00 95.62 275 CYS A CA 1
ATOM 2197 C C . CYS A 1 275 ? 12.444 -2.522 -16.415 1.00 95.62 275 CYS A C 1
ATOM 2199 O O . CYS A 1 275 ? 11.859 -1.689 -17.101 1.00 95.62 275 CYS A O 1
ATOM 2201 N N . PRO A 1 276 ? 11.944 -3.757 -16.220 1.00 94.50 276 PRO A N 1
ATOM 2202 C CA . PRO A 1 276 ? 10.663 -4.189 -16.798 1.00 94.50 276 PRO A CA 1
ATOM 2203 C C . PRO A 1 276 ? 9.521 -3.207 -16.481 1.00 94.50 276 PRO A C 1
ATOM 2205 O O . PRO A 1 276 ? 8.712 -2.854 -17.324 1.00 94.50 276 PRO A O 1
ATOM 2208 N N . TRP A 1 277 ? 9.544 -2.655 -15.267 1.00 94.56 277 TRP A N 1
ATOM 2209 C CA . TRP A 1 277 ? 8.807 -1.454 -14.884 1.00 94.56 277 TRP A CA 1
ATOM 2210 C C . TRP A 1 277 ? 9.672 -0.589 -13.959 1.00 94.56 277 TRP A C 1
ATOM 2212 O O . TRP A 1 277 ? 10.640 -1.057 -13.344 1.00 94.56 277 TRP A O 1
ATOM 2222 N N . LEU A 1 278 ? 9.317 0.683 -13.797 1.00 93.62 278 LEU A N 1
ATOM 2223 C CA . LEU A 1 278 ? 10.080 1.644 -13.001 1.00 93.62 278 LEU A CA 1
ATOM 2224 C C . LEU A 1 278 ? 9.188 2.449 -12.045 1.00 93.62 278 LEU A C 1
ATOM 2226 O O . LEU A 1 278 ? 8.388 3.281 -12.464 1.00 93.62 278 LEU A O 1
ATOM 2230 N N . ALA A 1 279 ? 9.376 2.241 -10.739 1.00 91.75 279 ALA A N 1
ATOM 2231 C CA . ALA A 1 279 ? 8.675 2.988 -9.688 1.00 91.75 279 ALA A CA 1
ATOM 2232 C C . ALA A 1 279 ? 9.566 4.031 -8.978 1.00 91.75 279 ALA A C 1
ATOM 2234 O O . ALA A 1 279 ? 9.067 4.898 -8.260 1.00 91.75 279 ALA A O 1
ATOM 2235 N N . VAL A 1 280 ? 10.895 3.962 -9.143 1.00 89.44 280 VAL A N 1
ATOM 2236 C CA . VAL A 1 280 ? 11.855 4.718 -8.318 1.00 89.44 280 VAL A CA 1
ATOM 2237 C C . VAL A 1 280 ? 12.619 5.764 -9.116 1.00 89.44 280 VAL A C 1
ATOM 2239 O O . VAL A 1 280 ? 13.719 5.520 -9.601 1.00 89.44 280 VAL A O 1
ATOM 2242 N N . PHE A 1 281 ? 12.090 6.983 -9.164 1.00 88.31 281 PHE A N 1
ATOM 2243 C CA . PHE A 1 281 ? 12.748 8.076 -9.881 1.00 88.31 281 PHE A CA 1
ATOM 2244 C C . PHE A 1 281 ? 13.942 8.676 -9.116 1.00 88.31 281 PHE A C 1
ATOM 2246 O O . PHE A 1 281 ? 15.076 8.654 -9.579 1.00 88.31 281 PHE A O 1
ATOM 2253 N N . ASN A 1 282 ? 13.730 9.178 -7.896 1.00 87.50 282 ASN A N 1
ATOM 2254 C CA . ASN A 1 282 ? 14.762 9.966 -7.205 1.00 87.50 282 ASN A CA 1
ATOM 2255 C C . ASN A 1 282 ? 16.024 9.155 -6.852 1.00 87.50 282 ASN A C 1
ATOM 2257 O O . ASN A 1 282 ? 17.134 9.686 -6.904 1.00 87.50 282 ASN A O 1
ATOM 2261 N N . LYS A 1 283 ? 15.885 7.868 -6.489 1.00 89.06 283 LYS A N 1
ATOM 2262 C CA . LYS A 1 283 ? 17.058 7.024 -6.186 1.00 89.06 283 LYS A CA 1
ATOM 2263 C C . LYS A 1 283 ? 17.854 6.681 -7.442 1.00 89.06 283 LYS A C 1
ATOM 2265 O O . LYS A 1 283 ? 19.078 6.645 -7.366 1.00 89.06 283 LYS A O 1
ATOM 2270 N N . LEU A 1 284 ? 17.194 6.479 -8.582 1.00 89.69 284 LEU A N 1
ATOM 2271 C CA . LEU A 1 284 ? 17.849 6.248 -9.873 1.00 89.69 284 LEU A CA 1
ATOM 2272 C C . LEU A 1 284 ? 18.808 7.399 -10.225 1.00 89.69 284 LEU A C 1
ATOM 2274 O O . LEU A 1 284 ? 19.969 7.168 -10.573 1.00 89.69 284 LEU A O 1
ATOM 2278 N N . LEU A 1 285 ? 18.365 8.646 -10.034 1.00 88.31 285 LEU A N 1
ATOM 2279 C CA . LEU A 1 285 ? 19.194 9.827 -10.299 1.00 88.31 285 LEU A CA 1
ATOM 2280 C C . LEU A 1 285 ? 20.427 9.895 -9.387 1.00 88.31 285 LEU A C 1
ATOM 2282 O O . LEU A 1 285 ? 21.524 10.212 -9.845 1.00 88.31 285 LEU A O 1
ATOM 2286 N N . ARG A 1 286 ? 20.258 9.555 -8.104 1.00 88.12 286 ARG A N 1
ATOM 2287 C CA . ARG A 1 286 ? 21.295 9.693 -7.064 1.00 88.12 286 ARG A CA 1
ATOM 2288 C C . ARG A 1 286 ? 22.272 8.521 -6.976 1.00 88.12 286 ARG A C 1
ATOM 2290 O O . ARG A 1 286 ? 23.346 8.674 -6.408 1.00 88.12 286 ARG A O 1
ATOM 2297 N N . THR A 1 287 ? 21.922 7.351 -7.495 1.00 87.19 287 THR A N 1
ATOM 2298 C CA . THR A 1 287 ? 22.804 6.174 -7.443 1.00 87.19 287 THR A CA 1
ATOM 2299 C C . THR A 1 287 ? 23.855 6.282 -8.551 1.00 87.19 287 THR A C 1
ATOM 2301 O O . THR A 1 287 ? 23.481 6.596 -9.668 1.00 87.19 287 THR A O 1
ATOM 2304 N N . TYR A 1 288 ? 25.146 6.041 -8.289 1.00 85.12 288 TYR A N 1
ATOM 2305 C CA . TYR A 1 288 ? 26.249 6.222 -9.263 1.00 85.12 288 TYR A CA 1
ATOM 2306 C C . TYR A 1 288 ? 26.297 7.629 -9.892 1.00 85.12 288 TYR A C 1
ATOM 2308 O O . TYR A 1 288 ? 26.209 7.799 -11.109 1.00 85.12 288 TYR A O 1
ATOM 2316 N N . VAL A 1 289 ? 26.388 8.663 -9.050 1.00 83.00 289 VAL A N 1
ATOM 2317 C CA . VAL A 1 289 ? 26.495 10.064 -9.499 1.00 83.00 289 VAL A CA 1
ATOM 2318 C C . VAL A 1 289 ? 27.676 10.236 -10.465 1.00 83.00 289 VAL A C 1
ATOM 2320 O O . VAL A 1 289 ? 28.756 9.698 -10.232 1.00 83.00 289 VAL A O 1
ATOM 2323 N N . GLY A 1 290 ? 27.460 10.977 -11.557 1.00 81.50 290 GLY A N 1
ATOM 2324 C CA . GLY A 1 290 ? 28.481 11.275 -12.572 1.00 81.50 290 GLY A CA 1
ATOM 2325 C C . GLY A 1 290 ? 28.806 10.129 -13.536 1.00 81.50 290 GLY A C 1
ATOM 2326 O O . GLY A 1 290 ? 29.633 10.307 -14.422 1.00 81.50 290 GLY A O 1
ATOM 2327 N N . THR A 1 291 ? 28.173 8.963 -13.387 1.00 87.75 291 THR A N 1
ATOM 2328 C CA . THR A 1 291 ? 28.283 7.859 -14.355 1.00 87.75 291 THR A CA 1
ATOM 2329 C C . THR A 1 291 ? 27.090 7.910 -15.314 1.00 87.75 291 THR A C 1
ATOM 2331 O O . THR A 1 291 ? 25.966 8.046 -14.818 1.00 87.75 291 THR A O 1
ATOM 2334 N N . PRO A 1 292 ? 27.291 7.811 -16.643 1.00 90.31 292 PRO A N 1
ATOM 2335 C CA . PRO A 1 292 ? 26.194 7.735 -17.601 1.00 90.31 292 PRO A CA 1
ATOM 2336 C C . PRO A 1 292 ? 25.374 6.469 -17.386 1.00 90.31 292 PRO A C 1
ATOM 2338 O O . PRO A 1 292 ? 25.914 5.373 -17.200 1.00 90.31 292 PRO A O 1
ATOM 2341 N N . LYS A 1 293 ? 24.055 6.640 -17.406 1.00 92.94 293 LYS A N 1
ATOM 2342 C CA . LYS A 1 293 ? 23.080 5.574 -17.206 1.00 92.94 293 LYS A CA 1
ATOM 2343 C C . LYS A 1 293 ? 22.122 5.545 -18.381 1.00 92.94 293 LYS A C 1
ATOM 2345 O O . LYS A 1 293 ? 21.474 6.555 -18.646 1.00 92.94 293 LYS A O 1
ATOM 2350 N N . LEU A 1 294 ? 21.991 4.392 -19.019 1.00 94.50 294 LEU A N 1
ATOM 2351 C CA . LEU A 1 294 ? 20.879 4.117 -19.919 1.00 94.50 294 LEU A CA 1
ATOM 2352 C C . LEU A 1 294 ? 19.839 3.302 -19.155 1.00 94.50 294 LEU A C 1
ATOM 2354 O O . LEU A 1 294 ? 20.155 2.254 -18.600 1.00 94.50 294 LEU A O 1
ATOM 2358 N N . VAL A 1 295 ? 18.617 3.805 -19.063 1.00 96.00 295 VAL A N 1
ATOM 2359 C CA . VAL A 1 295 ? 17.531 3.176 -18.312 1.00 96.00 295 VAL A CA 1
ATOM 2360 C C . VAL A 1 295 ? 16.537 2.635 -19.313 1.00 96.00 295 VAL A C 1
ATOM 2362 O O . VAL A 1 295 ? 15.765 3.390 -19.893 1.00 96.00 295 VAL A O 1
ATOM 2365 N N . VAL A 1 296 ? 16.595 1.331 -19.522 1.00 95.81 296 VAL A N 1
ATOM 2366 C CA . VAL A 1 296 ? 15.738 0.608 -20.448 1.00 95.81 296 VAL A CA 1
ATOM 2367 C C . VAL A 1 296 ? 14.460 0.214 -19.723 1.00 95.81 296 VAL A C 1
ATOM 2369 O O . VAL A 1 296 ? 14.518 -0.450 -18.684 1.00 95.81 296 VAL A O 1
ATOM 2372 N N . ILE A 1 297 ? 13.323 0.650 -20.254 1.00 94.81 297 ILE A N 1
ATOM 2373 C CA . ILE A 1 297 ? 11.994 0.427 -19.695 1.00 94.81 297 ILE A CA 1
ATOM 2374 C C . ILE A 1 297 ? 11.144 -0.306 -20.725 1.00 94.81 297 ILE A C 1
ATOM 2376 O O . ILE A 1 297 ? 10.997 0.159 -21.853 1.00 94.81 297 ILE A O 1
ATOM 2380 N N . GLU A 1 298 ? 10.561 -1.431 -20.325 1.00 90.75 298 GLU A N 1
ATOM 2381 C CA . GLU A 1 298 ? 9.671 -2.236 -21.168 1.00 90.75 298 GLU A CA 1
ATOM 2382 C C . GLU A 1 298 ? 8.245 -1.661 -21.159 1.00 90.75 298 GLU A C 1
ATOM 2384 O O . GLU A 1 298 ? 7.296 -2.237 -20.636 1.00 90.75 298 GLU A O 1
ATOM 2389 N N . THR A 1 299 ? 8.117 -0.443 -21.676 1.00 90.44 299 THR A N 1
ATOM 2390 C CA . THR A 1 299 ? 6.847 0.264 -21.849 1.00 90.44 299 THR A CA 1
ATOM 2391 C C . THR A 1 299 ? 6.942 1.132 -23.100 1.00 90.44 299 THR A C 1
ATOM 2393 O O . THR A 1 299 ? 8.013 1.700 -23.347 1.00 90.44 299 THR A O 1
ATOM 2396 N N . PRO A 1 300 ? 5.848 1.290 -23.867 1.00 90.81 300 PRO A N 1
ATOM 2397 C CA . PRO A 1 300 ? 5.844 2.154 -25.037 1.00 90.81 300 PRO A CA 1
ATOM 2398 C C . PRO A 1 300 ? 6.163 3.599 -24.663 1.00 90.81 300 PRO A C 1
ATOM 2400 O O . PRO A 1 300 ? 5.831 4.080 -23.570 1.00 90.81 300 PRO A O 1
ATOM 2403 N N . TYR A 1 301 ? 6.803 4.295 -25.599 1.00 93.50 301 TYR A N 1
ATOM 2404 C CA . TYR A 1 301 ? 7.087 5.712 -25.460 1.00 93.50 301 TYR A CA 1
ATOM 2405 C C . TYR A 1 301 ? 5.800 6.538 -25.452 1.00 93.50 301 TYR A C 1
ATOM 2407 O O . TYR A 1 301 ? 4.834 6.257 -26.161 1.00 93.50 301 TYR A O 1
ATOM 2415 N N . ARG A 1 302 ? 5.812 7.602 -24.651 1.00 91.81 302 ARG A N 1
ATOM 2416 C CA . ARG A 1 302 ? 4.731 8.579 -24.557 1.00 91.81 302 ARG A CA 1
ATOM 2417 C C . ARG A 1 302 ? 5.302 9.989 -24.697 1.00 91.81 302 ARG A C 1
ATOM 2419 O O . ARG A 1 302 ? 6.259 10.300 -23.983 1.00 91.81 302 ARG A O 1
ATOM 2426 N N . PRO A 1 303 ? 4.715 10.874 -25.523 1.00 91.81 303 PRO A N 1
ATOM 2427 C CA . PRO A 1 303 ? 5.170 12.262 -25.650 1.00 91.81 303 PRO A CA 1
ATOM 2428 C C . PRO A 1 303 ? 5.257 13.009 -24.309 1.00 91.81 303 PRO A C 1
ATOM 2430 O O . PRO A 1 303 ? 6.152 13.831 -24.094 1.00 91.81 303 PRO A O 1
ATOM 2433 N N . GLU A 1 304 ? 4.380 12.679 -23.357 1.00 92.56 304 GLU A N 1
ATOM 2434 C CA . GLU A 1 304 ? 4.389 13.230 -22.003 1.00 92.56 304 GLU A CA 1
ATOM 2435 C C . GLU A 1 304 ? 5.687 12.913 -21.242 1.00 92.56 304 GLU A C 1
ATOM 2437 O O . GLU A 1 304 ? 6.128 13.726 -20.420 1.00 92.56 304 GLU A O 1
ATOM 2442 N N . ALA A 1 305 ? 6.328 11.770 -21.522 1.00 91.94 305 ALA A N 1
ATOM 2443 C CA . ALA A 1 305 ? 7.650 11.422 -21.002 1.00 91.94 305 ALA A CA 1
ATOM 2444 C C . ALA A 1 305 ? 8.730 12.365 -21.547 1.00 91.94 305 ALA A C 1
ATOM 2446 O O . ALA A 1 305 ? 9.537 12.877 -20.762 1.00 91.94 305 ALA A O 1
ATOM 2447 N N . GLY A 1 306 ? 8.693 12.674 -22.847 1.00 90.88 306 GLY A N 1
ATOM 2448 C CA . GLY A 1 306 ? 9.556 13.678 -23.476 1.00 90.88 306 GLY A CA 1
ATOM 2449 C C . GLY A 1 306 ? 9.383 15.060 -22.840 1.00 90.88 306 GLY A C 1
ATOM 2450 O O . GLY A 1 306 ? 10.355 15.697 -22.425 1.00 90.88 306 GLY A O 1
ATOM 2451 N N . ASP A 1 307 ? 8.139 15.504 -22.654 1.00 90.75 307 ASP A N 1
ATOM 2452 C CA . ASP A 1 307 ? 7.826 16.794 -22.025 1.00 90.75 307 ASP A CA 1
ATOM 2453 C C . ASP A 1 307 ? 8.219 16.863 -20.548 1.00 90.75 307 ASP A C 1
ATOM 2455 O O . ASP A 1 307 ? 8.658 17.906 -20.048 1.00 90.75 307 ASP A O 1
ATOM 2459 N N . PHE A 1 308 ? 8.048 15.768 -19.808 1.00 90.62 308 PHE A N 1
ATOM 2460 C CA . PHE A 1 308 ? 8.543 15.641 -18.442 1.00 90.62 308 PHE A CA 1
ATOM 2461 C C . PHE A 1 308 ? 10.070 15.769 -18.403 1.00 90.62 308 PHE A C 1
ATOM 2463 O O . PHE A 1 308 ? 10.600 16.527 -17.582 1.00 90.62 308 PHE A O 1
ATOM 2470 N N . TYR A 1 309 ? 10.764 15.054 -19.292 1.00 89.31 309 TYR A N 1
ATOM 2471 C CA . TYR A 1 309 ? 12.220 15.011 -19.352 1.00 89.31 309 TYR A CA 1
ATOM 2472 C C . TYR A 1 309 ? 12.798 16.386 -19.704 1.00 89.31 309 TYR A C 1
ATOM 2474 O O . TYR A 1 309 ? 13.594 16.933 -18.935 1.00 89.31 309 TYR A O 1
ATOM 2482 N N . ARG A 1 310 ? 12.314 17.010 -20.788 1.00 87.69 310 ARG A N 1
ATOM 2483 C CA . ARG A 1 310 ? 12.746 18.341 -21.253 1.00 87.69 310 ARG A CA 1
ATOM 2484 C C . ARG A 1 310 ? 12.585 19.423 -20.185 1.00 87.69 310 ARG A C 1
ATOM 2486 O O . ARG A 1 310 ? 13.483 20.242 -19.999 1.00 87.69 310 ARG A O 1
ATOM 2493 N N . ARG A 1 311 ? 11.477 19.411 -19.434 1.00 87.38 311 ARG A N 1
ATOM 2494 C CA . ARG A 1 311 ? 11.237 20.390 -18.358 1.00 87.38 311 ARG A CA 1
ATOM 2495 C C . ARG A 1 311 ? 12.183 20.225 -17.170 1.00 87.38 311 ARG A C 1
ATOM 2497 O O . ARG A 1 311 ? 12.520 21.217 -16.531 1.00 87.38 311 ARG A O 1
ATOM 2504 N N . ARG A 1 312 ? 12.599 18.994 -16.852 1.00 84.69 312 ARG A N 1
ATOM 2505 C CA . ARG A 1 312 ? 13.399 18.703 -15.651 1.00 84.69 312 ARG A CA 1
ATOM 2506 C C . ARG A 1 312 ? 14.900 18.633 -15.894 1.00 84.69 312 ARG A C 1
ATOM 2508 O O . ARG A 1 312 ? 15.649 18.942 -14.971 1.00 84.69 312 ARG A O 1
ATOM 2515 N N . VAL A 1 313 ? 15.355 18.269 -17.093 1.00 82.12 313 VAL A N 1
ATOM 2516 C CA . VAL A 1 313 ? 16.787 18.066 -17.389 1.00 82.12 313 VAL A CA 1
ATOM 2517 C C . VAL A 1 313 ? 17.632 19.330 -17.163 1.00 82.12 313 VAL A C 1
ATOM 2519 O O . VAL A 1 313 ? 18.797 19.253 -16.766 1.00 82.12 313 VAL A O 1
ATOM 2522 N N . ALA A 1 314 ? 17.036 20.513 -17.349 1.00 71.88 314 ALA A N 1
ATOM 2523 C CA . ALA A 1 314 ? 17.697 21.787 -17.082 1.00 71.88 314 ALA A CA 1
ATOM 2524 C C . ALA A 1 314 ? 17.935 22.016 -15.577 1.00 71.88 314 ALA A C 1
ATOM 2526 O O . ALA A 1 314 ? 19.018 22.468 -15.194 1.00 71.88 314 ALA A O 1
ATOM 2527 N N . SER A 1 315 ? 16.946 21.672 -14.744 1.00 79.00 315 SER A N 1
ATOM 2528 C CA . SER A 1 315 ? 16.922 21.929 -13.298 1.00 79.00 315 SER A CA 1
ATOM 2529 C C . SER A 1 315 ? 17.491 20.798 -12.435 1.00 79.00 315 SER A C 1
ATOM 2531 O O . SER A 1 315 ? 17.921 21.051 -11.315 1.00 79.00 315 SER A O 1
ATOM 2533 N N . ASP A 1 316 ? 17.490 19.556 -12.923 1.00 79.81 316 ASP A N 1
ATOM 2534 C CA . ASP A 1 316 ? 17.938 18.382 -12.174 1.00 79.81 316 ASP A CA 1
ATOM 2535 C C . ASP A 1 316 ? 19.260 17.861 -12.746 1.00 79.81 316 ASP A C 1
ATOM 2537 O O . ASP A 1 316 ? 19.308 17.182 -13.774 1.00 79.81 316 ASP A O 1
ATOM 2541 N N . TYR A 1 317 ? 20.359 18.182 -12.062 1.00 76.00 317 TYR A N 1
ATOM 2542 C CA . TYR A 1 317 ? 21.702 17.778 -12.482 1.00 76.00 317 TYR A CA 1
ATOM 2543 C C . TYR A 1 317 ? 21.860 16.250 -12.569 1.00 76.00 317 TYR A C 1
ATOM 2545 O O . TYR A 1 317 ? 22.670 15.757 -13.353 1.00 76.00 317 TYR A O 1
ATOM 2553 N N . GLY A 1 318 ? 21.065 15.486 -11.809 1.00 81.38 318 GLY A N 1
ATOM 2554 C CA . GLY A 1 318 ? 21.071 14.028 -11.861 1.00 81.38 318 GLY A CA 1
ATOM 2555 C C . GLY A 1 318 ? 20.603 13.490 -13.213 1.00 81.38 318 GLY A C 1
ATOM 2556 O O . GLY A 1 318 ? 21.220 12.562 -13.734 1.00 81.38 318 GLY A O 1
ATOM 2557 N N . LEU A 1 319 ? 19.580 14.109 -13.816 1.00 85.06 319 LEU A N 1
ATOM 2558 C CA . LEU A 1 319 ? 19.031 13.707 -15.119 1.00 85.06 319 LEU A CA 1
ATOM 2559 C C . LEU A 1 319 ? 20.005 13.904 -16.283 1.00 85.06 319 LEU A C 1
ATOM 2561 O O . LEU A 1 319 ? 19.902 13.197 -17.277 1.00 85.06 319 LEU A O 1
ATOM 2565 N N . ARG A 1 320 ? 20.990 14.801 -16.159 1.00 86.50 320 ARG A N 1
ATOM 2566 C CA . ARG A 1 320 ? 22.007 15.021 -17.206 1.00 86.50 320 ARG A CA 1
ATOM 2567 C C . ARG A 1 320 ? 22.886 13.797 -17.469 1.00 86.50 320 ARG A C 1
ATOM 2569 O O . ARG A 1 320 ? 23.536 13.726 -18.502 1.00 86.50 320 ARG A O 1
ATOM 2576 N N . ASN A 1 321 ? 22.904 12.850 -16.534 1.00 88.19 321 ASN A N 1
ATOM 2577 C CA . ASN A 1 321 ? 23.640 11.595 -16.645 1.00 88.19 321 ASN A CA 1
ATOM 2578 C C . ASN A 1 321 ? 22.710 10.396 -16.895 1.00 88.19 321 ASN A C 1
ATOM 2580 O O . ASN A 1 321 ? 23.138 9.257 -16.726 1.00 88.19 321 ASN A O 1
ATOM 2584 N N . VAL A 1 322 ? 21.440 10.630 -17.246 1.00 91.94 322 VAL A N 1
ATOM 2585 C CA . VAL A 1 322 ? 20.440 9.576 -17.453 1.00 91.94 322 VAL A CA 1
ATOM 2586 C C . VAL A 1 322 ? 19.759 9.750 -18.803 1.00 91.94 322 VAL A C 1
ATOM 2588 O O . VAL A 1 322 ? 19.123 10.775 -19.051 1.00 91.94 322 VAL A O 1
ATOM 2591 N N . ALA A 1 323 ? 19.858 8.719 -19.633 1.00 93.88 323 ALA A N 1
ATOM 2592 C CA . ALA A 1 323 ? 19.018 8.518 -20.802 1.00 93.88 323 ALA A CA 1
ATOM 2593 C C . ALA A 1 323 ? 17.965 7.444 -20.491 1.00 93.88 323 ALA A C 1
ATOM 2595 O O . ALA A 1 323 ? 18.236 6.508 -19.734 1.00 93.88 323 ALA A O 1
ATOM 2596 N N . PHE A 1 324 ? 16.773 7.577 -21.062 1.00 95.25 324 PHE A N 1
ATOM 2597 C CA . PHE A 1 324 ? 15.691 6.601 -20.944 1.00 95.25 324 PHE A CA 1
ATOM 2598 C C . PHE A 1 324 ? 15.422 5.981 -22.309 1.00 95.25 324 PHE A C 1
ATOM 2600 O O . PHE A 1 324 ? 15.204 6.719 -23.260 1.00 95.25 324 PHE A O 1
ATOM 2607 N N . ALA A 1 325 ? 15.420 4.656 -22.396 1.00 95.88 325 ALA A N 1
ATOM 2608 C CA . ALA A 1 325 ? 15.046 3.905 -23.586 1.00 95.88 325 ALA A CA 1
ATOM 2609 C C . ALA A 1 325 ? 13.709 3.204 -23.324 1.00 95.88 325 ALA A C 1
ATOM 2611 O O . ALA A 1 325 ? 13.626 2.338 -22.456 1.00 95.88 325 ALA A O 1
ATOM 2612 N N . PHE A 1 326 ? 12.670 3.602 -24.045 1.00 95.75 326 PHE A N 1
ATOM 2613 C CA . PHE A 1 326 ? 11.332 3.020 -23.985 1.00 95.75 326 PHE A CA 1
ATOM 2614 C C . PHE A 1 326 ? 11.216 1.958 -25.069 1.00 95.75 326 PHE A C 1
ATOM 2616 O O . PHE A 1 326 ? 11.415 2.278 -26.238 1.00 95.75 326 PHE A O 1
ATOM 2623 N N . MET A 1 327 ? 10.941 0.714 -24.682 1.00 93.31 327 MET A N 1
ATOM 2624 C CA . MET A 1 327 ? 10.878 -0.421 -25.599 1.00 93.31 327 MET A CA 1
ATOM 2625 C C . MET A 1 327 ? 9.439 -0.873 -25.838 1.00 93.31 327 MET A C 1
ATOM 2627 O O . MET A 1 327 ? 8.716 -1.185 -24.890 1.00 93.31 327 MET A O 1
ATOM 2631 N N . GLU A 1 328 ? 9.072 -1.002 -27.110 1.00 90.69 328 GLU A N 1
ATOM 2632 C CA . GLU A 1 328 ? 7.840 -1.629 -27.584 1.00 90.69 328 GLU A CA 1
ATOM 2633 C C . GLU A 1 328 ? 8.207 -2.698 -28.623 1.00 90.69 328 GLU A C 1
ATOM 2635 O O . GLU A 1 328 ? 8.487 -2.416 -29.786 1.00 90.69 328 GLU A O 1
ATOM 2640 N N . GLY A 1 329 ? 8.297 -3.957 -28.186 1.00 87.19 329 GLY A N 1
ATOM 2641 C CA . GLY A 1 329 ? 8.808 -5.035 -29.036 1.00 87.19 329 GLY A CA 1
ATOM 2642 C C . GLY A 1 329 ? 10.274 -4.810 -29.429 1.00 87.19 329 GLY A C 1
ATOM 2643 O O . GLY A 1 329 ? 11.157 -4.930 -28.575 1.00 87.19 329 GLY A O 1
ATOM 2644 N N . ASN A 1 330 ? 10.510 -4.517 -30.714 1.00 88.44 330 ASN A N 1
ATOM 2645 C CA . ASN A 1 330 ? 11.833 -4.211 -31.278 1.00 88.44 330 ASN A CA 1
ATOM 2646 C C . ASN A 1 330 ? 12.033 -2.716 -31.580 1.00 88.44 330 ASN A C 1
ATOM 2648 O O . ASN A 1 330 ? 13.121 -2.328 -32.007 1.00 88.44 330 ASN A O 1
ATOM 2652 N N . ASP A 1 331 ? 11.013 -1.889 -31.363 1.00 92.69 331 ASP A N 1
ATOM 2653 C CA . ASP A 1 331 ? 11.110 -0.443 -31.507 1.00 92.69 331 ASP A CA 1
ATOM 2654 C C . ASP A 1 331 ? 11.524 0.175 -30.171 1.00 92.69 331 ASP A C 1
ATOM 2656 O O . ASP A 1 331 ? 11.007 -0.174 -29.104 1.00 92.69 331 ASP A O 1
ATOM 2660 N N . VAL A 1 332 ? 12.499 1.081 -30.223 1.00 95.25 332 VAL A N 1
ATOM 2661 C CA . VAL A 1 332 ? 13.062 1.737 -29.046 1.00 95.25 332 VAL A CA 1
ATOM 2662 C C . VAL A 1 332 ? 13.104 3.237 -29.266 1.00 95.25 332 VAL A C 1
ATOM 2664 O O . VAL A 1 332 ? 13.751 3.725 -30.188 1.00 95.25 332 VAL A O 1
ATOM 2667 N N . THR A 1 333 ? 12.455 3.995 -28.388 1.00 96.19 333 THR A N 1
ATOM 2668 C CA . THR A 1 333 ? 12.582 5.458 -28.368 1.00 96.19 333 THR A CA 1
ATOM 2669 C C . THR A 1 333 ? 13.463 5.891 -27.208 1.00 96.19 333 THR A C 1
ATOM 2671 O O . THR A 1 333 ? 13.227 5.504 -26.062 1.00 96.19 333 THR A O 1
ATOM 2674 N N . ILE A 1 334 ? 14.476 6.705 -27.490 1.00 94.56 334 ILE A N 1
ATOM 2675 C CA . ILE A 1 334 ? 15.477 7.136 -26.519 1.00 94.56 334 ILE A CA 1
ATOM 2676 C C . ILE A 1 334 ? 15.324 8.621 -26.230 1.00 94.56 334 ILE A C 1
ATOM 2678 O O . ILE A 1 334 ? 15.487 9.450 -27.115 1.00 94.56 334 ILE A O 1
ATOM 2682 N N . LEU A 1 335 ? 15.098 8.946 -24.960 1.00 93.06 335 LEU A N 1
ATOM 2683 C CA . LEU A 1 335 ? 15.194 10.299 -24.425 1.00 93.06 335 LEU A CA 1
ATOM 2684 C C . LEU A 1 335 ? 16.571 10.492 -23.797 1.00 93.06 335 LEU A C 1
ATOM 2686 O O . LEU A 1 335 ? 16.879 9.857 -22.781 1.00 93.06 335 LEU A O 1
ATOM 2690 N N . LYS A 1 336 ? 17.391 11.389 -24.348 1.00 91.12 336 LYS A N 1
ATOM 2691 C CA . LYS A 1 336 ? 18.730 11.680 -23.810 1.00 91.12 336 LYS A CA 1
ATOM 2692 C C . LYS A 1 336 ? 18.986 13.184 -23.676 1.00 91.12 336 LYS A C 1
ATOM 2694 O O . LYS A 1 336 ? 18.345 13.999 -24.338 1.00 91.12 336 LYS A O 1
ATOM 2699 N N . PRO A 1 337 ? 19.927 13.609 -22.818 1.00 85.56 337 PRO A N 1
ATOM 2700 C CA . PRO A 1 337 ? 20.345 14.998 -22.809 1.00 85.56 337 PRO A CA 1
ATOM 2701 C C . PRO A 1 337 ? 21.239 15.261 -24.029 1.00 85.56 337 PRO A C 1
ATOM 2703 O O . PRO A 1 337 ? 21.837 14.347 -24.594 1.00 85.56 337 PRO A O 1
ATOM 2706 N N . ARG A 1 338 ? 21.368 16.530 -24.431 1.00 77.44 338 ARG A N 1
ATOM 2707 C CA . ARG A 1 338 ? 22.236 16.903 -25.559 1.00 77.44 338 ARG A CA 1
ATOM 2708 C C . ARG A 1 338 ? 23.694 16.498 -25.298 1.00 77.44 338 ARG A C 1
ATOM 2710 O O . ARG A 1 338 ? 24.239 16.826 -24.244 1.00 77.44 338 ARG A O 1
ATOM 2717 N N . GLY A 1 339 ? 24.328 15.884 -26.297 1.00 73.19 339 GLY A N 1
ATOM 2718 C CA . GLY A 1 339 ? 25.744 15.505 -26.302 1.00 73.19 339 GLY A CA 1
ATOM 2719 C C . GLY A 1 339 ? 25.968 14.016 -26.581 1.00 73.19 339 GLY A C 1
ATOM 2720 O O . GLY A 1 339 ? 25.063 13.207 -26.429 1.00 73.19 339 GLY A O 1
ATOM 2721 N N . ASN A 1 340 ? 27.200 13.653 -26.943 1.00 71.00 340 ASN A N 1
ATOM 2722 C CA . ASN A 1 340 ? 27.549 12.305 -27.424 1.00 71.00 340 ASN A CA 1
ATOM 2723 C C . ASN A 1 340 ? 27.926 11.333 -26.286 1.00 71.00 340 ASN A C 1
ATOM 2725 O O . ASN A 1 340 ? 28.657 10.369 -26.488 1.00 71.00 340 ASN A O 1
ATOM 2729 N N . PHE A 1 341 ? 27.514 11.619 -25.051 1.00 75.31 341 PHE A N 1
ATOM 2730 C CA . PHE A 1 341 ? 27.965 10.871 -23.869 1.00 75.31 341 PHE A CA 1
ATOM 2731 C C . PHE A 1 341 ? 27.299 9.494 -23.727 1.00 75.31 341 PHE A C 1
ATOM 2733 O O . PHE A 1 341 ? 27.750 8.672 -22.934 1.00 75.31 341 PHE A O 1
ATOM 2740 N N . PHE A 1 342 ? 26.228 9.257 -24.485 1.00 85.31 342 PHE A N 1
ATOM 2741 C CA . PHE A 1 342 ? 25.431 8.035 -24.432 1.00 85.31 342 PHE A CA 1
ATOM 2742 C C . PHE A 1 342 ? 25.555 7.181 -25.693 1.00 85.31 342 PHE A C 1
ATOM 2744 O O . PHE A 1 342 ? 25.024 6.081 -25.674 1.00 85.31 342 PHE A O 1
ATOM 2751 N N . GLU A 1 343 ? 26.249 7.639 -26.743 1.00 85.50 343 GLU A N 1
ATOM 2752 C CA . GLU A 1 343 ? 26.308 6.930 -28.035 1.00 85.50 343 GLU A CA 1
ATOM 2753 C C . GLU A 1 343 ? 26.772 5.483 -27.852 1.00 85.50 343 GLU A C 1
ATOM 2755 O O . GLU A 1 343 ? 26.050 4.572 -28.214 1.00 85.50 343 GLU A O 1
ATOM 2760 N N . GLU A 1 344 ? 27.863 5.259 -27.112 1.00 85.25 344 GLU A N 1
ATOM 2761 C CA . GLU A 1 344 ? 28.383 3.907 -26.839 1.00 85.25 344 GLU A CA 1
ATOM 2762 C C . GLU A 1 344 ? 27.376 3.007 -26.089 1.00 85.25 344 GLU A C 1
ATOM 2764 O O . GLU A 1 344 ? 27.378 1.791 -26.254 1.00 85.25 344 GLU A O 1
ATOM 2769 N N . LEU A 1 345 ? 26.503 3.583 -25.251 1.00 86.19 345 LEU A N 1
ATOM 2770 C CA . LEU A 1 345 ? 25.439 2.833 -24.566 1.00 86.19 345 LEU A CA 1
ATOM 2771 C C . LEU A 1 345 ? 24.263 2.522 -25.498 1.00 86.19 345 LEU A C 1
ATOM 2773 O O . LEU A 1 345 ? 23.583 1.518 -25.296 1.00 86.19 345 LEU A O 1
ATOM 2777 N N . ILE A 1 346 ? 24.004 3.404 -26.460 1.00 88.69 346 ILE A N 1
ATOM 2778 C CA . ILE A 1 346 ? 22.917 3.298 -27.434 1.00 88.69 346 ILE A CA 1
ATOM 2779 C C . ILE A 1 346 ? 23.319 2.362 -28.582 1.00 88.69 346 ILE A C 1
ATOM 2781 O O . ILE A 1 346 ? 22.482 1.593 -29.042 1.00 88.69 346 ILE A O 1
ATOM 2785 N N . ASP A 1 347 ? 24.594 2.344 -28.975 1.00 87.25 347 ASP A N 1
ATOM 2786 C CA . ASP A 1 347 ? 25.166 1.444 -29.986 1.00 87.25 347 ASP A CA 1
ATOM 2787 C C . ASP A 1 347 ? 24.863 -0.025 -29.675 1.00 87.25 347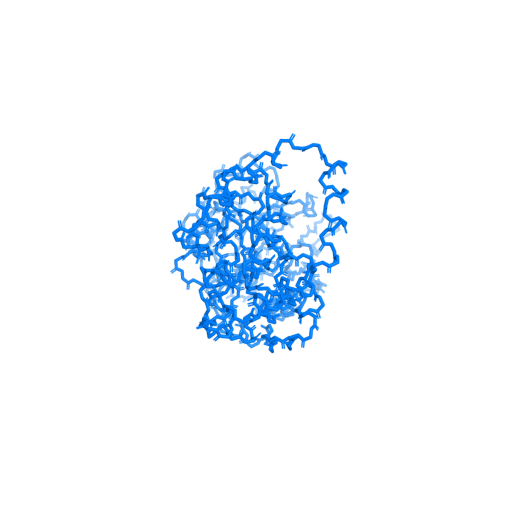 ASP A C 1
ATOM 2789 O O . ASP A 1 347 ? 24.503 -0.790 -30.566 1.00 87.25 347 ASP A O 1
ATOM 2793 N N . VAL A 1 348 ? 24.866 -0.395 -28.391 1.00 86.19 348 VAL A N 1
ATOM 2794 C CA . VAL A 1 348 ? 24.476 -1.737 -27.927 1.00 86.19 348 VAL A CA 1
ATOM 2795 C C . VAL A 1 348 ? 23.044 -2.107 -28.344 1.00 86.19 348 VAL A C 1
ATOM 2797 O O . VAL A 1 348 ? 22.759 -3.271 -28.613 1.00 86.19 348 VAL A O 1
ATOM 2800 N N . LEU A 1 349 ? 22.127 -1.137 -28.413 1.00 87.88 349 LEU A N 1
ATOM 2801 C CA . LEU A 1 349 ? 20.757 -1.368 -28.883 1.00 87.88 349 LEU A CA 1
ATOM 2802 C C . LEU A 1 349 ? 20.708 -1.543 -30.407 1.00 87.88 349 LEU A C 1
ATOM 2804 O O . LEU A 1 349 ? 19.997 -2.424 -30.890 1.00 87.88 349 LEU A O 1
ATOM 2808 N N . TYR A 1 350 ? 21.486 -0.764 -31.164 1.00 85.81 350 TYR A N 1
ATOM 2809 C CA . TYR A 1 350 ? 21.600 -0.937 -32.616 1.00 85.81 350 TYR A CA 1
ATOM 2810 C C . TYR A 1 350 ? 22.186 -2.314 -32.976 1.00 85.81 350 TYR A C 1
ATOM 2812 O O . TYR A 1 350 ? 21.651 -3.009 -33.840 1.00 85.81 350 TYR A O 1
ATOM 2820 N N . GLU A 1 351 ? 23.237 -2.749 -32.273 1.00 83.50 351 GLU A N 1
ATOM 2821 C CA . GLU A 1 351 ? 23.847 -4.078 -32.436 1.00 83.50 351 GLU A CA 1
ATOM 2822 C C . GLU A 1 351 ? 22.876 -5.219 -32.090 1.00 83.50 351 GLU A C 1
ATOM 2824 O O . GLU A 1 351 ? 22.933 -6.295 -32.688 1.00 83.50 351 GLU A O 1
ATOM 2829 N N . GLY A 1 352 ? 21.938 -4.969 -31.173 1.00 79.88 352 GLY A N 1
ATOM 2830 C CA . GLY A 1 352 ? 20.853 -5.883 -30.812 1.00 79.88 352 GLY A CA 1
ATOM 2831 C C . GLY A 1 352 ? 19.729 -6.007 -31.853 1.00 79.88 352 GLY A C 1
ATOM 2832 O O . GLY A 1 352 ? 18.739 -6.679 -31.577 1.00 79.88 352 GLY A O 1
ATOM 2833 N N . ASN A 1 353 ? 19.859 -5.395 -33.040 1.00 82.38 353 ASN A N 1
ATOM 2834 C CA . ASN A 1 353 ? 18.836 -5.317 -34.096 1.00 82.38 353 ASN A CA 1
ATOM 2835 C C . ASN A 1 353 ? 17.546 -4.574 -33.691 1.00 82.38 353 ASN A C 1
ATOM 2837 O O . ASN A 1 353 ? 16.468 -4.876 -34.212 1.00 82.38 353 ASN A O 1
ATOM 2841 N N . PHE A 1 354 ? 17.637 -3.601 -32.782 1.00 88.94 354 PHE A N 1
ATOM 2842 C CA . PHE A 1 354 ? 16.507 -2.734 -32.446 1.00 88.94 354 PHE A CA 1
ATOM 2843 C C . PHE A 1 354 ? 16.398 -1.549 -33.413 1.00 88.94 354 PHE A C 1
ATOM 2845 O O . PHE A 1 354 ? 17.397 -0.999 -33.877 1.00 88.94 354 PHE A O 1
ATOM 2852 N N . SER A 1 355 ? 15.164 -1.136 -33.693 1.00 90.12 355 SER A N 1
ATOM 2853 C CA . SER A 1 355 ? 14.847 0.085 -34.433 1.00 90.12 355 SER A CA 1
ATOM 2854 C C . SER A 1 355 ? 14.843 1.256 -33.452 1.00 90.12 355 SER A C 1
ATOM 2856 O O . SER A 1 355 ? 13.952 1.361 -32.610 1.00 90.12 355 SER A O 1
ATOM 2858 N N . VAL A 1 356 ? 15.873 2.103 -33.501 1.00 91.81 356 VAL A N 1
ATOM 2859 C CA . VAL A 1 356 ? 16.085 3.164 -32.506 1.00 91.81 356 VAL A CA 1
ATOM 2860 C C . VAL A 1 356 ? 15.683 4.528 -33.064 1.00 91.81 356 VAL A C 1
ATOM 2862 O O . VAL A 1 356 ? 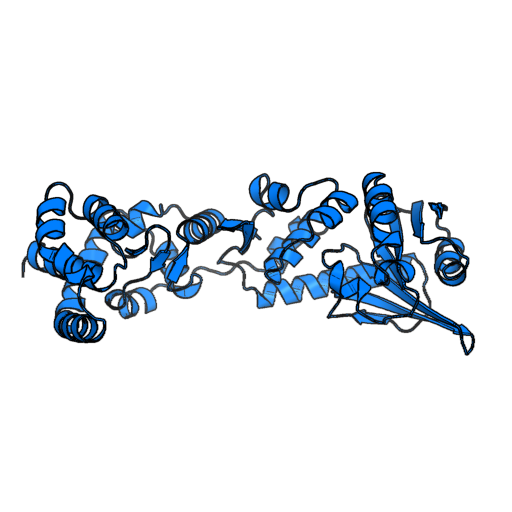16.125 4.938 -34.135 1.00 91.81 356 VAL A O 1
ATOM 2865 N N . THR A 1 357 ? 14.857 5.251 -32.309 1.00 91.50 357 THR A N 1
ATOM 2866 C CA . THR A 1 357 ? 14.512 6.660 -32.539 1.00 91.50 357 THR A CA 1
ATOM 2867 C C . THR A 1 357 ? 15.012 7.497 -31.368 1.00 91.50 357 THR A C 1
ATOM 2869 O O . THR A 1 357 ? 14.714 7.187 -30.219 1.00 91.50 357 THR A O 1
ATOM 2872 N N . GLU A 1 358 ? 15.755 8.567 -31.637 1.00 88.12 358 GLU A N 1
ATOM 2873 C CA . GLU A 1 358 ? 16.337 9.436 -30.606 1.00 88.12 358 GLU A CA 1
ATOM 2874 C C . GLU A 1 358 ? 15.615 10.792 -30.543 1.00 88.12 358 GLU A C 1
ATOM 2876 O O . GLU A 1 358 ? 15.413 11.435 -31.574 1.00 88.12 358 GLU A O 1
ATOM 2881 N N . GLU A 1 359 ? 15.253 11.231 -29.331 1.00 81.44 359 GLU A N 1
ATOM 2882 C CA . GLU A 1 359 ? 14.547 12.491 -29.024 1.00 81.44 359 GLU A CA 1
ATOM 2883 C C . GLU A 1 359 ? 15.320 13.428 -28.079 1.00 81.44 359 GLU A C 1
ATOM 2885 O O . GLU A 1 359 ? 15.929 12.950 -27.085 1.00 81.44 359 GLU A O 1
#

Organism: NCBI:txid62609

pLDDT: mean 89.02, std 7.06, range [52.03, 97.25]

Radius of gyration: 27.12 Å; chains: 1; bounding box: 72×40×73 Å